Protein AF-A0A2G9MDG5-F1 (afdb_monomer_lite)

Secondary structure (DSSP, 8-state):
--------------STTEEEEEEEEESS-HHHHHHHHHHTTT-BHHHHHHHHHHHHTTSSPEE-SS--TT---BTTBSSEE--HHHHHHHHHHHHHHHHHHHHTT--TTTEEEEEEEEEEPP-PBPSSSS--B---EEEEEEEEE---------GGGGGGTHHHHGGGS-S-------------------------------------------------------------PPP---PPPP------HHHHHHHHHHHHHHHHHHHHHHHHHHHHHHHHHHHHHTT-STT--PPP---------

Foldseek 3Di:
DDPPPPPPPCDPDDVLQKFKDKDWFAQAALQVQVLLQVVQAFAQLVCLQVQLVCLLVVNDWRAHDPPAPPAPCDDPHRGTDSRNSSSVVVNVRSVVRLVRCVVSVHDSRQKTWHDKHKAWHDWDWDDDDPTDTRTTTMIMTMIGGDPPPPPPDCPVVVVVVVVVVVVPPPDDDDDDDDDDDDDDDDDDDDDDYDDDDDDDDDDDDDDDDDDDDDDDDDDDDDDDDDDDDDDDDDDDDDDDDDPDPPQDPVNVVVVVVVVVVVVVVVVVVVVVVVVVVVVVVVCVVVVVPPPNDDDDDDDDPDDDD

Structure (mmCIF, N/CA/C/O backbone):
data_AF-A0A2G9MDG5-F1
#
_entry.id   AF-A0A2G9MDG5-F1
#
loop_
_atom_site.group_PDB
_atom_site.id
_atom_site.type_symbol
_atom_site.label_atom_id
_atom_site.label_alt_id
_atom_site.label_comp_id
_atom_site.label_asym_id
_atom_site.label_entity_id
_atom_site.label_seq_id
_atom_site.pdbx_PDB_ins_code
_atom_site.Cartn_x
_atom_site.Cartn_y
_atom_site.Cartn_z
_atom_site.occupancy
_atom_site.B_iso_or_equiv
_atom_site.auth_seq_id
_atom_site.auth_comp_id
_atom_site.auth_asym_id
_atom_site.auth_atom_id
_atom_site.pdbx_PDB_model_num
ATOM 1 N N . MET A 1 1 ? -10.903 27.738 -14.556 1.00 49.16 1 MET A N 1
ATOM 2 C CA . MET A 1 1 ? -11.288 27.862 -13.127 1.00 49.16 1 MET A CA 1
ATOM 3 C C . MET A 1 1 ? -10.160 27.321 -12.249 1.00 49.16 1 MET A C 1
ATOM 5 O O . MET A 1 1 ? -9.787 26.169 -12.434 1.00 49.16 1 MET A O 1
ATOM 9 N N . LYS A 1 2 ? -9.587 28.111 -11.326 1.00 39.16 2 LYS A N 1
ATOM 10 C CA . LYS A 1 2 ? -8.573 27.610 -10.372 1.00 39.16 2 LYS A CA 1
ATOM 11 C C . LYS A 1 2 ? -9.287 26.884 -9.225 1.00 39.16 2 LYS A C 1
ATOM 13 O O . LYS A 1 2 ? -10.068 27.508 -8.513 1.00 39.16 2 LYS A O 1
ATOM 18 N N . GLN A 1 3 ? -9.056 25.580 -9.052 1.00 44.84 3 GLN A N 1
ATOM 19 C CA . GLN A 1 3 ? -9.658 24.830 -7.943 1.00 44.84 3 GLN A CA 1
ATOM 20 C C . GLN A 1 3 ? -9.098 25.337 -6.607 1.00 44.84 3 GLN A C 1
ATOM 22 O O . GLN A 1 3 ? -7.883 25.391 -6.419 1.00 44.84 3 GLN A O 1
ATOM 27 N N . LYS A 1 4 ? -9.987 25.713 -5.680 1.00 42.06 4 LYS A N 1
ATOM 28 C CA . LYS A 1 4 ? -9.635 26.240 -4.354 1.00 42.06 4 LYS A CA 1
ATOM 29 C C . LYS A 1 4 ? -9.093 25.100 -3.487 1.00 42.06 4 LYS A C 1
ATOM 31 O O . LYS A 1 4 ? -9.853 24.409 -2.812 1.00 42.06 4 LYS A O 1
ATOM 36 N N . THR A 1 5 ? -7.784 24.862 -3.553 1.00 50.09 5 THR A N 1
ATOM 37 C CA . THR A 1 5 ? -7.110 23.798 -2.802 1.00 50.09 5 THR A CA 1
ATOM 38 C C . THR A 1 5 ? -7.299 24.022 -1.305 1.00 50.09 5 THR A C 1
ATOM 40 O O . THR A 1 5 ? -6.730 24.939 -0.715 1.00 50.09 5 THR A O 1
ATOM 43 N N . MET A 1 6 ? -8.123 23.181 -0.673 1.00 43.97 6 MET A N 1
ATOM 44 C CA . MET A 1 6 ? -8.330 23.223 0.773 1.00 43.97 6 MET A CA 1
ATOM 45 C C . MET A 1 6 ? -7.028 22.824 1.470 1.00 43.97 6 MET A C 1
ATOM 47 O O . MET A 1 6 ? -6.714 21.641 1.614 1.00 43.97 6 MET A O 1
ATOM 51 N N . LYS A 1 7 ? -6.250 23.836 1.861 1.00 47.06 7 LYS A N 1
ATOM 52 C CA . LYS A 1 7 ? -4.999 23.702 2.605 1.00 47.06 7 LYS A CA 1
ATOM 53 C C . LYS A 1 7 ? -5.346 23.132 3.981 1.00 47.06 7 LYS A C 1
ATOM 55 O O . LYS A 1 7 ? -5.788 23.864 4.859 1.00 47.06 7 LYS A O 1
ATOM 60 N N . ILE A 1 8 ? -5.232 21.808 4.116 1.00 56.00 8 ILE A N 1
ATOM 61 C CA . ILE A 1 8 ? -5.537 21.078 5.354 1.00 56.00 8 ILE A CA 1
ATOM 62 C C . ILE A 1 8 ? -4.746 21.740 6.495 1.00 56.00 8 ILE A C 1
ATOM 64 O O . ILE A 1 8 ? -3.532 21.908 6.325 1.00 56.00 8 ILE A O 1
ATOM 68 N N . PRO A 1 9 ? -5.383 22.124 7.619 1.00 49.38 9 PRO A N 1
ATOM 69 C CA . PRO A 1 9 ? -4.667 22.716 8.741 1.00 49.38 9 PRO A CA 1
ATOM 70 C C . PRO A 1 9 ? -3.600 21.733 9.225 1.00 49.38 9 PRO A C 1
ATOM 72 O O . PRO A 1 9 ? -3.896 20.582 9.551 1.00 49.38 9 PRO A O 1
ATOM 75 N N . GLN A 1 10 ? -2.342 22.174 9.226 1.00 60.38 10 GLN A N 1
ATOM 76 C CA . GLN A 1 10 ? -1.211 21.369 9.687 1.00 60.38 10 GLN A CA 1
ATOM 77 C C . GLN A 1 10 ? -1.095 21.452 11.210 1.00 60.38 10 GLN A C 1
ATOM 79 O O . GLN A 1 10 ? -0.092 21.902 11.753 1.00 60.38 10 GLN A O 1
ATOM 84 N N . GLU A 1 11 ? -2.150 21.016 11.899 1.00 63.97 11 GLU A N 1
ATOM 85 C CA . GLU A 1 11 ? -2.087 20.766 13.335 1.00 63.97 11 GLU A CA 1
ATOM 86 C C . GLU A 1 11 ? -0.960 19.765 13.631 1.00 63.97 11 GLU A C 1
ATOM 88 O O . GLU A 1 11 ? -0.886 18.723 12.955 1.00 63.97 11 GLU A O 1
ATOM 93 N N . PRO A 1 12 ? -0.113 20.019 14.646 1.00 68.12 12 PRO A N 1
ATOM 94 C CA . PRO A 1 12 ? 0.939 19.090 15.027 1.00 68.12 12 PRO A CA 1
ATOM 95 C C . PRO A 1 12 ? 0.350 17.707 15.333 1.00 68.12 12 PRO A C 1
ATOM 97 O O . PRO A 1 12 ? -0.766 17.561 15.840 1.00 68.12 12 PRO A O 1
ATOM 100 N N . ILE A 1 13 ? 1.090 16.659 14.972 1.00 71.00 13 ILE A N 1
ATOM 101 C CA . ILE A 1 13 ? 0.609 15.279 15.078 1.00 71.00 13 ILE A CA 1
ATOM 102 C C . ILE A 1 13 ? 0.695 14.833 16.543 1.00 71.00 13 ILE A C 1
ATOM 104 O O . ILE A 1 13 ? 1.678 14.217 16.947 1.00 71.00 13 ILE A O 1
ATOM 108 N N . LYS A 1 14 ? -0.349 15.146 17.327 1.00 78.62 14 LYS A N 1
ATOM 109 C CA . LYS A 1 14 ? -0.522 14.645 18.699 1.00 78.62 14 LYS A CA 1
ATOM 110 C C . LYS A 1 14 ? -0.358 13.113 18.725 1.00 78.62 14 LYS A C 1
ATOM 112 O O . LYS A 1 14 ? -1.035 12.437 17.941 1.00 78.62 14 LYS A O 1
ATOM 117 N N . PRO A 1 15 ? 0.509 12.551 19.586 1.00 80.75 15 PRO A N 1
ATOM 118 C CA . PRO A 1 15 ? 0.829 11.121 19.575 1.00 80.75 15 PRO A CA 1
ATOM 119 C C . PRO A 1 15 ? -0.296 10.238 20.138 1.00 80.75 15 PRO A C 1
ATOM 121 O O . PRO A 1 15 ? -0.333 9.044 19.830 1.00 80.75 15 PRO A O 1
ATOM 124 N N . GLU A 1 16 ? -1.206 10.818 20.928 1.00 84.75 16 GLU A N 1
ATOM 125 C CA . GLU A 1 16 ? -2.376 10.168 21.535 1.00 84.75 16 GLU A CA 1
ATOM 126 C C . GLU A 1 16 ? -3.269 9.520 20.462 1.00 84.75 16 GLU A C 1
ATOM 128 O O . GLU A 1 16 ? -3.267 8.300 20.295 1.00 84.75 16 GLU A O 1
ATOM 133 N N . HIS A 1 17 ? -3.943 10.342 19.648 1.00 87.56 17 HIS A N 1
ATOM 134 C CA . HIS A 1 17 ? -4.911 9.922 18.623 1.00 87.56 17 HIS A CA 1
ATOM 135 C C . HIS A 1 17 ? -4.280 9.338 17.341 1.00 87.56 17 HIS A C 1
ATOM 137 O O . HIS A 1 17 ? -4.922 9.303 16.286 1.00 87.56 17 HIS A O 1
ATOM 143 N N . CYS A 1 18 ? -3.009 8.923 17.395 1.00 92.69 18 CYS A N 1
ATOM 144 C CA . CYS A 1 18 ? -2.262 8.417 16.245 1.00 92.69 18 CYS A CA 1
ATOM 145 C C . CYS A 1 18 ? -1.673 7.025 16.501 1.00 92.69 18 CYS A C 1
ATOM 147 O O . CYS A 1 18 ? -0.963 6.801 17.483 1.00 92.69 18 CYS A O 1
ATOM 149 N N . ALA A 1 19 ? -1.870 6.109 15.554 1.00 95.38 19 ALA A N 1
ATOM 150 C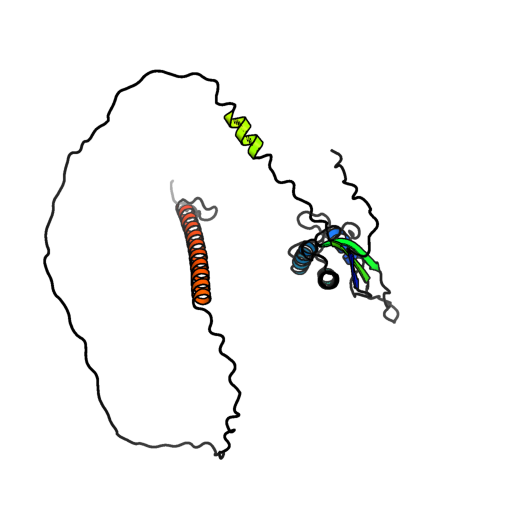 CA . ALA A 1 19 ? -1.168 4.829 15.508 1.00 95.38 19 ALA A CA 1
ATOM 151 C C . ALA A 1 19 ? -0.153 4.823 14.361 1.00 95.38 19 ALA A C 1
ATOM 153 O O . ALA A 1 19 ? -0.356 5.452 13.319 1.00 95.38 19 ALA A O 1
ATOM 154 N N . SER A 1 20 ? 0.954 4.108 14.545 1.00 95.25 20 SER A N 1
ATOM 155 C CA . SER A 1 20 ? 2.008 4.003 13.537 1.00 95.25 20 SER A CA 1
ATOM 156 C C . SER A 1 20 ? 2.525 2.577 13.410 1.00 95.25 20 SER A C 1
ATOM 158 O O . SER A 1 20 ? 2.416 1.780 14.342 1.00 95.25 20 SER A O 1
ATOM 160 N N . ALA A 1 21 ? 3.095 2.269 12.249 1.00 97.38 21 ALA A N 1
ATOM 161 C CA . ALA A 1 21 ? 3.875 1.061 12.025 1.00 97.38 21 ALA A CA 1
ATOM 162 C C . ALA A 1 21 ? 5.055 1.369 11.098 1.00 97.38 21 ALA A C 1
ATOM 164 O O . ALA A 1 21 ? 5.016 2.294 10.276 1.00 97.38 21 ALA A O 1
ATOM 165 N N . LYS A 1 22 ? 6.114 0.573 11.235 1.00 97.38 22 LYS A N 1
ATOM 166 C CA . LYS A 1 22 ? 7.325 0.648 10.419 1.00 97.38 22 LYS A CA 1
ATOM 167 C C . LYS A 1 22 ? 7.699 -0.758 9.978 1.00 97.38 22 LYS A C 1
ATOM 169 O O . LYS A 1 22 ? 7.683 -1.677 10.788 1.00 97.38 22 LYS A O 1
ATOM 174 N N . ALA A 1 23 ? 8.076 -0.909 8.716 1.00 97.00 23 ALA A N 1
ATOM 175 C CA . ALA A 1 23 ? 8.676 -2.135 8.206 1.00 97.00 23 ALA A CA 1
ATOM 176 C C . ALA A 1 23 ? 10.000 -1.787 7.516 1.00 97.00 23 ALA A C 1
ATOM 178 O O . ALA A 1 23 ? 10.082 -0.848 6.719 1.00 97.00 23 ALA A O 1
ATOM 179 N N . LEU A 1 24 ? 11.063 -2.503 7.880 1.00 96.62 24 LEU A N 1
ATOM 180 C CA . LEU A 1 24 ? 12.448 -2.155 7.559 1.00 96.62 24 LEU A CA 1
ATOM 181 C C . LEU A 1 24 ? 13.051 -3.172 6.581 1.00 96.62 24 LEU A C 1
ATOM 183 O O . LEU A 1 24 ? 12.679 -4.340 6.596 1.00 96.62 24 LEU A O 1
ATOM 187 N N . ASN A 1 25 ? 14.001 -2.734 5.747 1.00 95.56 25 ASN A N 1
ATOM 188 C CA . ASN A 1 25 ? 14.769 -3.591 4.828 1.00 95.56 25 ASN A CA 1
ATOM 189 C C . ASN A 1 25 ? 13.930 -4.460 3.857 1.00 95.56 25 ASN A C 1
ATOM 191 O O . ASN A 1 25 ? 14.441 -5.423 3.281 1.00 95.56 25 ASN A O 1
ATOM 195 N N . ILE A 1 26 ? 12.666 -4.091 3.622 1.00 96.38 26 ILE A N 1
ATOM 196 C CA . ILE A 1 26 ? 11.687 -4.843 2.825 1.00 96.38 26 ILE A CA 1
ATOM 197 C C . ILE A 1 26 ? 12.191 -4.983 1.378 1.00 96.38 26 ILE A C 1
ATOM 199 O O . ILE A 1 26 ? 12.565 -3.964 0.793 1.00 96.38 26 ILE A O 1
ATOM 203 N N . PRO A 1 27 ? 12.174 -6.176 0.750 1.00 94.81 27 PRO A N 1
ATOM 204 C CA . PRO A 1 27 ? 12.770 -6.418 -0.571 1.00 94.81 27 PRO A CA 1
ATOM 205 C C . PRO A 1 27 ? 11.893 -5.930 -1.747 1.00 94.81 27 PRO A C 1
ATOM 207 O O . PRO A 1 27 ? 11.513 -6.714 -2.629 1.00 94.81 27 PRO A O 1
ATOM 210 N N . ILE A 1 28 ? 11.557 -4.636 -1.765 1.00 96.12 28 ILE A N 1
ATOM 211 C CA . ILE A 1 28 ? 10.787 -3.961 -2.822 1.00 96.12 28 ILE A CA 1
ATOM 212 C C . ILE A 1 28 ? 11.550 -2.757 -3.407 1.00 96.12 28 ILE A C 1
ATOM 214 O O . ILE A 1 28 ? 12.558 -2.295 -2.877 1.00 96.12 28 ILE A O 1
ATOM 218 N N . SER A 1 29 ? 11.069 -2.237 -4.540 1.00 95.44 29 SER A N 1
ATOM 219 C CA . SER A 1 29 ? 11.649 -1.063 -5.202 1.00 95.44 29 SER A CA 1
ATOM 220 C C . SER A 1 29 ? 11.128 0.239 -4.590 1.00 95.44 29 SER A C 1
ATOM 222 O O . SER A 1 29 ? 9.917 0.465 -4.579 1.00 95.44 29 SER A O 1
ATOM 224 N N . THR A 1 30 ? 12.029 1.139 -4.180 1.00 96.44 30 THR A N 1
ATOM 225 C CA . THR A 1 30 ? 11.683 2.467 -3.634 1.00 96.44 30 THR A CA 1
ATOM 226 C C . THR A 1 30 ? 10.801 3.274 -4.582 1.00 96.44 30 THR A C 1
ATOM 228 O O . THR A 1 30 ? 9.847 3.895 -4.128 1.00 96.44 30 THR A O 1
ATOM 231 N N . LYS A 1 31 ? 11.044 3.186 -5.901 1.00 95.56 31 LYS A N 1
ATOM 232 C CA . LYS A 1 31 ? 10.191 3.813 -6.925 1.00 95.56 31 LYS A CA 1
ATOM 233 C C . LYS A 1 31 ? 8.725 3.384 -6.762 1.00 95.56 31 LYS A C 1
ATOM 235 O O . LYS A 1 31 ? 7.854 4.230 -6.632 1.00 95.56 31 LYS A O 1
ATOM 240 N N . PHE A 1 32 ? 8.452 2.080 -6.666 1.00 96.50 32 PHE A N 1
ATOM 241 C CA . PHE A 1 32 ? 7.083 1.562 -6.512 1.00 96.50 32 PHE A CA 1
ATOM 242 C C . PHE A 1 32 ? 6.474 1.892 -5.143 1.00 96.50 32 PHE A C 1
ATOM 244 O O . PHE A 1 32 ? 5.283 2.181 -5.062 1.00 96.50 32 PHE A O 1
ATOM 251 N N . GLY A 1 33 ? 7.288 1.888 -4.081 1.00 96.94 33 GLY A N 1
ATOM 252 C CA . GLY A 1 33 ? 6.856 2.311 -2.748 1.00 96.94 33 GLY A CA 1
ATOM 253 C C . GLY A 1 33 ? 6.413 3.776 -2.713 1.00 96.94 33 GLY A C 1
ATOM 254 O O . GLY A 1 33 ? 5.372 4.080 -2.138 1.00 96.94 33 GLY A O 1
ATOM 255 N N . VAL A 1 34 ? 7.142 4.682 -3.374 1.00 96.75 34 VAL A N 1
ATOM 256 C CA . VAL A 1 34 ? 6.796 6.114 -3.443 1.00 96.75 34 VAL A CA 1
ATOM 257 C C . VAL A 1 34 ? 5.469 6.347 -4.174 1.00 96.75 34 VAL A C 1
ATOM 259 O O . VAL A 1 34 ? 4.613 7.044 -3.633 1.00 96.75 34 VAL A O 1
ATOM 262 N N . GLU A 1 35 ? 5.253 5.733 -5.342 1.00 96.44 35 GLU A N 1
ATOM 263 C CA . GLU A 1 35 ? 3.999 5.910 -6.101 1.00 96.44 35 GLU A CA 1
ATOM 264 C C . GLU A 1 35 ? 2.786 5.323 -5.343 1.00 96.44 35 GLU A C 1
ATOM 266 O O . GLU A 1 35 ? 1.725 5.949 -5.288 1.00 96.44 35 GLU A O 1
ATOM 271 N N . LEU A 1 36 ? 2.935 4.168 -4.674 1.00 97.31 36 LEU A N 1
ATOM 272 C CA . LEU A 1 36 ? 1.901 3.628 -3.773 1.00 97.31 36 LEU A CA 1
ATOM 273 C C . LEU A 1 36 ? 1.649 4.548 -2.566 1.00 97.31 36 LEU A C 1
ATOM 275 O O . LEU A 1 36 ? 0.498 4.817 -2.226 1.00 97.31 36 LEU A O 1
ATOM 279 N N . SER A 1 37 ? 2.714 5.066 -1.945 1.00 96.94 37 SER A N 1
ATOM 280 C CA . SER A 1 37 ? 2.629 5.972 -0.788 1.00 96.94 37 SER A CA 1
ATOM 281 C C . SER A 1 37 ? 1.903 7.276 -1.111 1.00 96.94 37 SER A C 1
ATOM 283 O O . SER A 1 37 ? 1.280 7.853 -0.225 1.00 96.94 37 SER A O 1
ATOM 285 N N . ASP A 1 38 ? 1.996 7.765 -2.349 1.00 95.62 38 ASP A N 1
ATOM 286 C CA . ASP A 1 38 ? 1.286 8.967 -2.789 1.00 95.62 38 ASP A CA 1
ATOM 287 C C . ASP A 1 38 ? -0.207 8.698 -3.033 1.00 95.62 38 ASP A C 1
ATOM 289 O O . ASP A 1 38 ? -1.058 9.431 -2.535 1.00 95.62 38 ASP A O 1
ATOM 293 N N . ASN A 1 39 ? -0.538 7.592 -3.710 1.00 95.44 39 ASN A N 1
ATOM 294 C CA . ASN A 1 39 ? -1.924 7.199 -3.991 1.00 95.44 39 ASN A CA 1
ATOM 295 C C . ASN A 1 39 ? -2.741 6.864 -2.725 1.00 95.44 39 ASN A C 1
ATOM 297 O O . ASN A 1 39 ? -3.948 7.120 -2.676 1.00 95.44 39 ASN A O 1
ATOM 301 N N . LEU A 1 40 ? -2.086 6.309 -1.700 1.00 96.88 40 LEU A N 1
ATOM 302 C CA . LEU A 1 40 ? -2.700 5.941 -0.419 1.00 96.88 40 LEU A CA 1
ATOM 303 C C . LEU A 1 40 ? -2.739 7.086 0.611 1.00 96.88 40 LEU A C 1
ATOM 305 O O . LEU A 1 40 ? -3.444 6.979 1.619 1.00 96.88 40 LEU A O 1
ATOM 309 N N . ARG A 1 41 ? -2.013 8.190 0.384 1.00 94.50 41 ARG A N 1
ATOM 310 C CA . ARG A 1 41 ? -1.981 9.330 1.312 1.00 94.50 41 ARG A CA 1
ATOM 311 C C . ARG A 1 41 ? -3.371 9.957 1.446 1.00 94.50 41 ARG A C 1
ATOM 313 O O . ARG A 1 41 ? -4.090 10.141 0.464 1.00 94.50 41 ARG A O 1
ATOM 320 N N . TYR A 1 42 ? -3.748 10.302 2.676 1.00 94.06 42 TYR A N 1
ATOM 321 C CA . TYR A 1 42 ? -5.035 10.911 3.020 1.00 94.06 42 TYR A CA 1
ATOM 322 C C . TYR A 1 42 ? -6.277 10.057 2.687 1.00 94.06 42 TYR A C 1
ATOM 324 O O . TYR A 1 42 ? -7.384 10.597 2.621 1.00 94.06 42 TYR A O 1
ATOM 332 N N . LYS A 1 43 ? -6.133 8.735 2.514 1.00 95.44 43 LYS A N 1
ATOM 333 C CA . LYS A 1 43 ? -7.249 7.780 2.360 1.00 95.44 43 LYS A CA 1
ATOM 334 C C . LYS A 1 43 ? -7.614 7.112 3.696 1.00 95.44 43 LYS A C 1
ATOM 336 O O . LYS A 1 43 ? -6.797 7.093 4.616 1.00 95.44 43 LYS A O 1
ATOM 341 N N . LYS A 1 44 ? -8.831 6.559 3.804 1.00 95.94 44 LYS A N 1
ATOM 342 C CA . LYS A 1 44 ? -9.213 5.647 4.905 1.00 95.94 44 LYS A CA 1
ATOM 343 C C . LYS A 1 44 ? -8.477 4.304 4.768 1.00 95.94 44 LYS A C 1
ATOM 345 O O . LYS A 1 44 ? -8.165 3.899 3.645 1.00 95.94 44 LYS A O 1
ATOM 350 N N . THR A 1 45 ? -8.232 3.595 5.873 1.00 95.94 45 THR A N 1
ATOM 351 C CA . THR A 1 45 ? -7.557 2.277 5.847 1.00 95.94 45 THR A CA 1
ATOM 352 C C . THR A 1 45 ? -8.344 1.222 5.062 1.00 95.94 45 THR A C 1
ATOM 354 O O . THR A 1 45 ? -7.750 0.459 4.301 1.00 95.94 45 THR A O 1
ATOM 357 N N . SER A 1 46 ? -9.679 1.239 5.135 1.00 95.88 46 SER A N 1
ATOM 358 C CA . SER A 1 46 ? -10.553 0.352 4.351 1.00 95.88 46 SER A CA 1
ATOM 359 C C . SER A 1 46 ? -10.401 0.539 2.835 1.00 95.88 46 SER A C 1
ATOM 361 O O . SER A 1 46 ? -10.289 -0.444 2.108 1.00 95.88 46 SER A O 1
ATOM 363 N N . PHE A 1 47 ? -10.300 1.785 2.356 1.00 96.44 47 PHE A N 1
ATOM 364 C CA . PHE A 1 47 ? -9.974 2.076 0.953 1.00 96.44 47 PHE A CA 1
ATOM 365 C C . PHE A 1 47 ? -8.558 1.612 0.591 1.00 96.44 47 PHE A C 1
ATOM 367 O O . PHE A 1 47 ? -8.328 1.154 -0.524 1.00 96.44 47 PHE A O 1
ATOM 374 N N . ALA A 1 48 ? -7.598 1.735 1.514 1.00 97.31 48 ALA A N 1
ATOM 375 C CA . ALA A 1 48 ? -6.231 1.287 1.270 1.00 97.31 48 ALA A CA 1
ATOM 376 C C . ALA A 1 48 ? -6.154 -0.235 1.070 1.00 97.31 48 ALA A C 1
ATOM 378 O O . ALA A 1 48 ? -5.486 -0.671 0.137 1.00 97.31 48 ALA A O 1
ATOM 379 N N . LYS A 1 49 ? -6.877 -1.025 1.880 1.00 97.50 49 LYS A N 1
ATOM 380 C CA . LYS A 1 49 ? -7.010 -2.484 1.708 1.00 97.50 49 LYS A CA 1
ATOM 381 C C . LYS A 1 49 ? -7.527 -2.851 0.319 1.00 97.50 49 LYS A C 1
ATOM 383 O O . LYS A 1 49 ? -6.792 -3.468 -0.447 1.00 97.50 49 LYS A O 1
ATOM 388 N N . SER A 1 50 ? -8.737 -2.404 -0.029 1.00 98.12 50 SER A N 1
ATOM 389 C CA . SER A 1 50 ? -9.383 -2.793 -1.288 1.00 98.12 50 SER A CA 1
ATOM 390 C C . SER A 1 50 ? -8.617 -2.299 -2.517 1.00 98.12 50 SER A C 1
ATOM 392 O O . SER A 1 50 ? -8.452 -3.048 -3.474 1.00 98.12 50 SER A O 1
ATOM 394 N N . PHE A 1 51 ? -8.038 -1.092 -2.468 1.00 98.00 51 PHE A N 1
ATOM 395 C CA . PHE A 1 51 ? -7.141 -0.606 -3.520 1.00 98.00 51 PHE A CA 1
ATOM 396 C C . PHE A 1 51 ? -5.902 -1.499 -3.697 1.00 98.00 51 PHE A C 1
ATOM 398 O O . PHE A 1 51 ? -5.503 -1.779 -4.826 1.00 98.00 51 PHE A O 1
ATOM 405 N N . LEU A 1 52 ? -5.275 -1.948 -2.606 1.00 98.00 52 LEU A N 1
ATOM 406 C CA . LEU A 1 52 ? -4.104 -2.826 -2.670 1.00 98.00 52 LEU A CA 1
ATOM 407 C C . LEU A 1 52 ? -4.472 -4.230 -3.165 1.00 98.00 52 LEU A C 1
ATOM 409 O O . LEU A 1 52 ? -3.721 -4.810 -3.947 1.00 98.00 52 LEU A O 1
ATOM 413 N N . GLU A 1 53 ? -5.630 -4.749 -2.766 1.00 98.19 53 GLU A N 1
ATOM 414 C CA . GLU A 1 53 ? -6.166 -6.039 -3.211 1.00 98.19 53 GLU A CA 1
ATOM 415 C C . GLU A 1 53 ? -6.527 -6.006 -4.712 1.00 98.19 53 GLU A C 1
ATOM 417 O O . GLU A 1 53 ? -6.103 -6.896 -5.452 1.00 98.19 53 GLU A O 1
ATOM 422 N N . ASP A 1 54 ? -7.147 -4.928 -5.211 1.00 98.00 54 ASP A N 1
ATOM 423 C CA . ASP A 1 54 ? -7.367 -4.686 -6.649 1.00 98.00 54 ASP A CA 1
ATOM 424 C C . ASP A 1 54 ? -6.055 -4.613 -7.457 1.00 98.00 54 ASP A C 1
ATOM 426 O O . ASP A 1 54 ? -5.993 -5.083 -8.596 1.00 98.00 54 ASP A O 1
ATOM 430 N N . VAL A 1 55 ? -5.000 -4.007 -6.894 1.00 97.62 55 VAL A N 1
ATOM 431 C CA . VAL A 1 55 ? -3.673 -3.897 -7.532 1.00 97.62 55 VAL A CA 1
ATOM 432 C C . VAL A 1 55 ? -2.959 -5.252 -7.573 1.00 97.62 55 VAL A C 1
ATOM 434 O O . VAL A 1 55 ? -2.260 -5.550 -8.545 1.00 97.62 55 VAL A O 1
ATOM 437 N N . ILE A 1 56 ? -3.132 -6.089 -6.543 1.00 97.62 56 ILE A N 1
ATOM 438 C CA . ILE A 1 56 ? -2.630 -7.472 -6.523 1.00 97.62 56 ILE A CA 1
ATOM 439 C C . ILE A 1 56 ? -3.371 -8.312 -7.572 1.00 97.62 56 ILE A C 1
ATOM 441 O O . ILE A 1 56 ? -2.723 -9.018 -8.343 1.00 97.62 56 ILE A O 1
ATOM 445 N N . ALA A 1 57 ? -4.696 -8.168 -7.654 1.00 97.88 57 ALA A N 1
ATOM 446 C CA . ALA A 1 57 ? -5.570 -8.855 -8.605 1.00 97.88 57 ALA A CA 1
ATOM 447 C C . ALA A 1 57 ? -5.524 -8.295 -10.045 1.00 97.88 57 ALA A C 1
ATOM 449 O O . ALA A 1 57 ? -6.352 -8.678 -10.867 1.00 97.88 57 ALA A O 1
ATOM 450 N N . LEU A 1 58 ? -4.598 -7.376 -10.359 1.00 96.50 58 LEU A N 1
ATOM 451 C CA . LEU A 1 58 ? -4.449 -6.708 -11.666 1.00 96.50 58 LEU A CA 1
ATOM 452 C C . LEU A 1 58 ? -5.689 -5.929 -12.165 1.00 96.50 58 LEU A C 1
ATOM 454 O O . LEU A 1 58 ? -5.704 -5.458 -13.300 1.00 96.50 58 LEU A O 1
ATOM 458 N N . LYS A 1 59 ? -6.707 -5.722 -11.320 1.00 96.31 59 LYS A N 1
ATOM 459 C CA . LYS A 1 59 ? -7.948 -5.009 -11.669 1.00 96.31 59 LYS A CA 1
ATOM 460 C C . LYS A 1 59 ? -7.730 -3.503 -11.795 1.00 96.31 59 LYS A C 1
ATOM 462 O O . LYS A 1 59 ? -8.323 -2.854 -12.654 1.00 96.31 59 LYS A O 1
ATOM 467 N N . ARG A 1 60 ? -6.876 -2.933 -10.937 1.00 95.31 60 ARG A N 1
ATOM 468 C CA . ARG A 1 60 ? -6.671 -1.482 -10.830 1.00 95.31 60 ARG A CA 1
ATOM 469 C C . ARG A 1 60 ? -5.206 -1.106 -10.977 1.00 95.31 60 ARG A C 1
ATOM 471 O O . ARG A 1 60 ? -4.361 -1.548 -10.205 1.00 95.31 60 ARG A 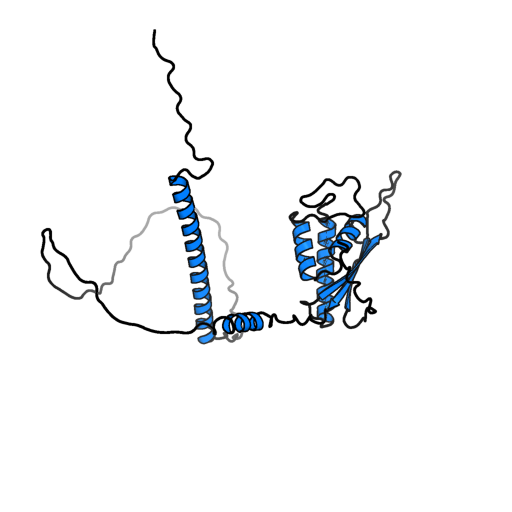O 1
ATOM 478 N N . ALA A 1 61 ? -4.903 -0.274 -11.969 1.00 96.19 61 ALA A N 1
ATOM 479 C CA . ALA A 1 61 ? -3.556 0.245 -12.164 1.00 96.19 61 ALA A CA 1
ATOM 480 C C . ALA A 1 61 ? -3.229 1.311 -11.107 1.00 96.19 61 ALA A C 1
ATOM 482 O O . ALA A 1 61 ? -4.068 2.149 -10.767 1.00 96.19 61 ALA A O 1
ATOM 483 N N . VAL A 1 62 ? -1.987 1.305 -10.621 1.00 96.00 62 VAL A N 1
ATOM 484 C CA . VAL A 1 62 ? -1.425 2.416 -9.847 1.00 96.00 62 VAL A CA 1
ATOM 485 C C . VAL A 1 62 ? -0.918 3.452 -10.853 1.00 96.00 62 VAL A C 1
ATOM 487 O O . VAL A 1 62 ? -0.102 3.074 -11.701 1.00 96.00 62 VAL A O 1
ATOM 490 N N . PRO A 1 63 ? -1.351 4.725 -10.791 1.00 94.75 63 PRO A N 1
ATOM 491 C CA . PRO A 1 63 ? -0.784 5.784 -11.615 1.00 94.75 63 PRO A CA 1
ATOM 492 C C . PRO A 1 63 ? 0.598 6.178 -11.084 1.00 94.75 63 PRO A C 1
ATOM 494 O O . PRO A 1 63 ? 0.790 6.323 -9.874 1.00 94.75 63 PRO A O 1
ATOM 497 N N . PHE A 1 64 ? 1.550 6.350 -11.998 1.00 95.44 64 PHE A N 1
ATOM 498 C CA . PHE A 1 64 ? 2.933 6.726 -11.703 1.00 95.44 64 PHE A CA 1
ATOM 499 C C . PHE A 1 64 ? 3.143 8.196 -12.082 1.00 95.44 64 PHE A C 1
ATOM 501 O O . PHE A 1 64 ? 2.820 8.595 -13.198 1.00 95.44 64 PHE A O 1
ATOM 508 N N . LYS A 1 65 ? 3.684 8.999 -11.159 1.00 91.56 65 LYS A N 1
ATOM 509 C CA . LYS A 1 65 ? 3.883 10.448 -11.333 1.00 91.56 65 LYS A CA 1
ATOM 510 C C . LYS A 1 65 ? 5.349 10.859 -11.441 1.00 91.56 65 LYS A C 1
ATOM 512 O O . LYS A 1 65 ? 5.641 11.841 -12.109 1.00 91.56 65 LYS A O 1
ATOM 517 N N . LYS A 1 66 ? 6.265 10.153 -10.764 1.00 91.50 66 LYS A N 1
ATOM 518 C CA . LYS A 1 66 ? 7.704 10.492 -10.740 1.00 91.50 66 LYS A CA 1
ATOM 519 C C . LYS A 1 66 ? 8.553 9.487 -11.511 1.00 91.50 66 LYS A C 1
ATOM 521 O O . LYS A 1 66 ? 9.551 9.848 -12.120 1.00 91.50 66 LYS A O 1
ATOM 526 N N . SER A 1 67 ? 8.172 8.216 -11.479 1.00 92.50 67 SER A N 1
ATOM 527 C CA . SER A 1 67 ? 8.931 7.102 -12.052 1.00 92.50 67 SER A CA 1
ATOM 528 C C . SER A 1 67 ? 8.403 6.704 -13.436 1.00 92.50 67 SER A C 1
ATOM 530 O O . SER A 1 67 ? 8.079 5.539 -13.643 1.00 92.50 67 SER A O 1
ATOM 532 N N . VAL A 1 68 ? 8.262 7.679 -14.341 1.00 93.12 68 VAL A N 1
ATOM 533 C CA . VAL A 1 68 ? 7.461 7.575 -15.581 1.00 93.12 68 VAL A CA 1
ATOM 534 C C . VAL A 1 68 ? 8.202 6.939 -16.769 1.00 93.12 68 VAL A C 1
ATOM 536 O O . VAL A 1 68 ? 7.546 6.432 -17.674 1.00 93.12 68 VAL A O 1
ATOM 539 N N . ASN A 1 69 ? 9.539 6.913 -16.762 1.00 91.31 69 ASN A N 1
ATOM 540 C CA . ASN A 1 69 ? 10.356 6.344 -17.843 1.00 91.31 69 ASN A CA 1
ATOM 541 C C . ASN A 1 69 ? 9.914 4.912 -18.209 1.00 91.31 69 ASN A C 1
ATOM 543 O O . ASN A 1 69 ? 9.751 4.064 -17.325 1.00 91.31 69 ASN A O 1
ATOM 547 N N . ASP A 1 70 ? 9.756 4.663 -19.510 1.00 90.06 70 ASP A N 1
ATOM 548 C CA . ASP A 1 70 ? 9.468 3.353 -20.112 1.00 90.06 70 ASP A CA 1
ATOM 549 C C . ASP A 1 70 ? 8.203 2.667 -19.552 1.00 90.06 70 ASP A C 1
ATOM 551 O O . ASP A 1 70 ? 8.130 1.443 -19.377 1.00 90.06 70 ASP A O 1
ATOM 555 N N . LEU A 1 71 ? 7.181 3.473 -19.231 1.00 92.12 71 LEU A N 1
ATOM 556 C CA . LEU A 1 71 ? 5.881 3.005 -18.754 1.00 92.12 71 LEU A CA 1
ATOM 557 C C . LEU A 1 71 ? 4.799 3.095 -19.833 1.00 92.12 71 LEU A C 1
ATOM 559 O O . LEU A 1 71 ? 4.313 4.172 -20.158 1.00 92.12 71 LEU A O 1
ATOM 563 N N . GLY A 1 72 ? 4.346 1.935 -20.311 1.00 91.62 72 GLY A N 1
ATOM 564 C CA . GLY A 1 72 ? 3.201 1.852 -21.216 1.00 91.62 72 GLY A CA 1
ATOM 565 C C . GLY A 1 72 ? 1.889 2.330 -20.578 1.00 91.62 72 GLY A C 1
ATOM 566 O O . GLY A 1 72 ? 1.617 2.070 -19.400 1.00 91.62 72 GLY A O 1
ATOM 567 N N . HIS A 1 73 ? 1.050 2.971 -21.392 1.00 94.31 73 HIS A N 1
ATOM 568 C CA . HIS A 1 73 ? -0.203 3.602 -20.971 1.00 94.31 73 HIS A CA 1
ATOM 569 C C . HIS A 1 73 ? -1.226 2.599 -20.397 1.00 94.31 73 HIS A C 1
ATOM 571 O O . HIS A 1 73 ? -1.150 1.382 -20.629 1.00 94.31 73 HIS A O 1
ATOM 577 N N . LYS A 1 74 ? -2.197 3.097 -19.617 1.00 93.88 74 LYS A N 1
ATOM 578 C CA . LYS A 1 74 ? -3.289 2.301 -19.018 1.00 93.88 74 LYS A CA 1
ATOM 579 C C . LYS A 1 74 ? -4.625 3.047 -19.120 1.00 93.88 74 LYS A C 1
ATOM 581 O O . LYS A 1 74 ? -4.662 4.262 -19.289 1.00 93.88 74 LYS A O 1
ATOM 586 N N . LYS A 1 75 ? -5.747 2.324 -19.013 1.00 91.56 75 LYS A N 1
ATOM 587 C CA . LYS A 1 75 ? -7.096 2.910 -19.121 1.00 91.56 75 LYS A CA 1
ATOM 588 C C . LYS A 1 75 ? -7.268 4.040 -18.093 1.00 91.56 75 LYS A C 1
ATOM 590 O O . LYS A 1 75 ? -7.203 3.796 -16.891 1.00 91.56 75 LYS A O 1
ATOM 595 N N . GLY A 1 76 ? -7.456 5.269 -18.579 1.00 90.50 76 GLY A N 1
ATOM 596 C CA . GLY A 1 76 ? -7.606 6.474 -17.755 1.00 90.50 76 GLY A CA 1
ATOM 597 C C . GLY A 1 76 ? -6.313 7.088 -17.189 1.00 90.50 76 GLY A C 1
ATOM 598 O O . GLY A 1 76 ? -6.414 7.970 -16.341 1.00 90.50 76 GLY A O 1
ATOM 599 N N . MET A 1 77 ? -5.112 6.657 -17.605 1.00 92.12 77 MET A N 1
ATOM 600 C CA . MET A 1 77 ? -3.846 7.263 -17.155 1.00 92.12 77 MET A CA 1
ATOM 601 C C . MET A 1 77 ? -2.690 7.084 -18.154 1.00 92.12 77 MET A C 1
ATOM 603 O O . MET A 1 77 ? -2.455 5.988 -18.663 1.00 92.12 77 MET A O 1
ATOM 607 N N . ALA A 1 78 ? -1.912 8.150 -18.369 1.00 90.06 78 ALA A N 1
ATOM 608 C CA . ALA A 1 78 ? -0.746 8.120 -19.256 1.00 90.06 78 ALA A CA 1
ATOM 609 C C . ALA A 1 78 ? 0.342 7.143 -18.773 1.00 90.06 78 ALA A C 1
ATOM 611 O O . ALA A 1 78 ? 0.861 6.378 -19.568 1.00 90.06 78 ALA A O 1
ATOM 612 N N . ALA A 1 79 ? 0.643 7.085 -17.472 1.00 94.12 79 ALA A N 1
ATOM 613 C CA . ALA A 1 79 ? 1.652 6.171 -16.932 1.00 94.12 79 ALA A CA 1
ATOM 614 C C . ALA A 1 79 ? 1.089 5.349 -15.767 1.00 94.12 79 ALA A C 1
ATOM 616 O O . ALA A 1 79 ? 0.642 5.907 -14.762 1.00 94.12 79 ALA A O 1
ATOM 617 N N . GLY A 1 80 ? 1.129 4.016 -15.875 1.00 94.38 80 GLY A N 1
ATOM 618 C CA . GLY A 1 80 ? 0.636 3.138 -14.814 1.00 94.38 80 GLY A CA 1
ATOM 619 C C . GLY A 1 80 ? 1.151 1.700 -14.876 1.00 94.38 80 GLY A C 1
ATOM 620 O O . GLY A 1 80 ? 1.362 1.130 -15.947 1.00 94.38 80 GLY A O 1
ATOM 621 N N . ARG A 1 81 ? 1.329 1.086 -13.701 1.00 95.25 81 ARG A N 1
ATOM 622 C CA . ARG A 1 81 ? 1.687 -0.338 -13.545 1.00 95.25 81 ARG A CA 1
ATOM 623 C C . ARG A 1 81 ? 0.882 -0.980 -12.413 1.00 95.25 81 ARG A C 1
ATOM 625 O O . ARG A 1 81 ? 0.237 -0.297 -11.622 1.00 95.25 81 ARG A O 1
ATOM 632 N N . PHE A 1 82 ? 1.012 -2.297 -12.289 1.00 95.81 82 PHE A N 1
ATOM 633 C CA . PHE A 1 82 ? 0.490 -3.088 -11.175 1.00 95.81 82 PHE A CA 1
ATOM 634 C C . PHE A 1 82 ? 1.665 -3.615 -10.324 1.00 95.81 82 PHE A C 1
ATOM 636 O O . PHE A 1 82 ? 2.202 -4.688 -10.604 1.00 95.81 82 PHE A O 1
ATOM 643 N N . PRO A 1 83 ? 2.159 -2.860 -9.323 1.00 96.25 83 PRO A N 1
ATOM 644 C CA . PRO A 1 83 ? 3.331 -3.242 -8.532 1.00 96.25 83 PRO A CA 1
ATOM 645 C C . PRO A 1 83 ? 2.993 -4.301 -7.460 1.00 96.25 83 PRO A C 1
ATOM 647 O O . PRO A 1 83 ? 3.191 -4.063 -6.269 1.00 96.25 83 PRO A O 1
ATOM 650 N N . GLN A 1 84 ? 2.512 -5.482 -7.876 1.00 97.44 84 GLN A N 1
ATOM 651 C CA . GLN A 1 84 ? 2.000 -6.558 -7.006 1.00 97.44 84 GLN A CA 1
ATOM 652 C C . GLN A 1 84 ? 2.873 -6.832 -5.768 1.00 97.44 84 GLN A C 1
ATOM 654 O O . GLN A 1 84 ? 2.359 -6.870 -4.653 1.00 97.44 84 GLN A O 1
ATOM 659 N N . LYS A 1 85 ? 4.197 -6.996 -5.938 1.00 96.94 85 LYS A N 1
ATOM 660 C CA . LYS A 1 85 ? 5.112 -7.293 -4.819 1.00 96.94 85 LYS A CA 1
ATOM 661 C C . LYS A 1 85 ? 5.117 -6.182 -3.766 1.00 96.94 85 LYS A C 1
ATOM 663 O O . LYS A 1 85 ? 5.132 -6.475 -2.580 1.00 96.94 85 LYS A O 1
ATOM 668 N N . ALA A 1 86 ? 5.075 -4.917 -4.186 1.00 97.31 86 ALA A N 1
ATOM 669 C CA . ALA A 1 86 ? 4.973 -3.803 -3.250 1.00 97.31 86 ALA A CA 1
ATOM 670 C C . ALA A 1 86 ? 3.577 -3.748 -2.615 1.00 97.31 86 ALA A C 1
ATOM 672 O O . ALA A 1 86 ? 3.475 -3.592 -1.403 1.00 97.31 86 ALA A O 1
ATOM 673 N N . ALA A 1 87 ? 2.513 -3.966 -3.394 1.00 98.06 87 ALA A N 1
ATOM 674 C CA . ALA A 1 87 ? 1.148 -3.960 -2.874 1.00 98.06 87 ALA A CA 1
ATOM 675 C C . ALA A 1 87 ? 0.917 -5.025 -1.779 1.00 98.06 87 ALA A C 1
ATOM 677 O O . ALA A 1 87 ? 0.305 -4.717 -0.758 1.00 98.06 87 ALA A O 1
ATOM 678 N N . LYS A 1 88 ? 1.486 -6.233 -1.929 1.00 98.06 88 LYS A N 1
ATOM 679 C CA . LYS A 1 88 ? 1.455 -7.292 -0.899 1.00 98.06 88 LYS A CA 1
ATOM 680 C C . LYS A 1 88 ? 2.091 -6.844 0.425 1.00 98.06 88 LYS A C 1
ATOM 682 O O . LYS A 1 88 ? 1.496 -7.050 1.479 1.00 98.06 88 LYS A O 1
ATOM 687 N N . GLU A 1 89 ? 3.257 -6.196 0.391 1.00 97.88 89 GLU A N 1
ATOM 688 C CA . GLU A 1 89 ? 3.929 -5.719 1.612 1.00 97.88 89 GLU A CA 1
ATOM 689 C C . GLU A 1 89 ? 3.223 -4.505 2.242 1.00 97.88 89 GLU A C 1
ATOM 691 O O . GLU A 1 89 ? 3.094 -4.431 3.463 1.00 97.88 89 GLU A O 1
ATOM 696 N N . PHE A 1 90 ? 2.680 -3.592 1.428 1.00 97.88 90 PHE A N 1
ATOM 697 C CA . PHE A 1 90 ? 1.832 -2.499 1.920 1.00 97.88 90 PHE A CA 1
ATOM 698 C C . PHE A 1 90 ? 0.552 -3.024 2.592 1.00 97.88 90 PHE A C 1
ATOM 700 O O . PHE A 1 90 ? 0.144 -2.477 3.614 1.00 97.88 90 PHE A O 1
ATOM 707 N N . LEU A 1 91 ? -0.062 -4.095 2.074 1.00 97.81 91 LEU A N 1
ATOM 708 C CA . LEU A 1 91 ? -1.280 -4.676 2.649 1.00 97.81 91 LEU A CA 1
ATOM 709 C C . LEU A 1 91 ? -1.023 -5.294 4.034 1.00 97.81 91 LEU A C 1
ATOM 711 O O . LEU A 1 91 ? -1.822 -5.083 4.947 1.00 97.81 91 LEU A O 1
ATOM 715 N N . LYS A 1 92 ? 0.109 -5.993 4.219 1.00 97.94 92 LYS A N 1
ATOM 716 C CA . LYS A 1 92 ? 0.561 -6.454 5.548 1.00 97.94 92 LYS A CA 1
ATOM 717 C C . LYS A 1 92 ? 0.733 -5.276 6.508 1.00 97.94 92 LYS A C 1
ATOM 719 O O . LYS A 1 92 ? 0.254 -5.318 7.638 1.00 97.94 92 LYS A O 1
ATOM 724 N N . LEU A 1 93 ? 1.393 -4.213 6.044 1.00 97.81 93 LEU A N 1
ATOM 725 C CA . LEU A 1 93 ? 1.699 -3.045 6.862 1.00 97.81 93 LEU A CA 1
ATOM 726 C C . LEU A 1 93 ? 0.432 -2.279 7.284 1.00 97.81 93 LEU A C 1
ATOM 728 O O . LEU A 1 93 ? 0.334 -1.886 8.440 1.00 97.81 93 LEU A O 1
ATOM 732 N N . VAL A 1 94 ? -0.565 -2.124 6.402 1.00 97.75 94 VAL A N 1
ATOM 733 C CA . VAL A 1 94 ? -1.868 -1.525 6.761 1.00 97.75 94 VAL A CA 1
ATOM 734 C C . VAL A 1 94 ? -2.582 -2.353 7.835 1.00 97.75 94 VAL A C 1
ATOM 736 O O . VAL A 1 94 ? -3.039 -1.777 8.819 1.00 97.75 94 VAL A O 1
ATOM 739 N N . LYS A 1 95 ? -2.606 -3.689 7.707 1.00 97.50 95 LYS A N 1
ATOM 740 C CA . LYS A 1 95 ? -3.196 -4.584 8.723 1.00 97.50 95 LYS A CA 1
ATOM 741 C C . LYS A 1 95 ? -2.475 -4.472 10.079 1.00 97.50 95 LYS A C 1
ATOM 743 O O . LYS A 1 95 ? -3.128 -4.430 11.115 1.00 97.50 95 LYS A O 1
ATOM 748 N N . SER A 1 96 ? -1.145 -4.333 10.077 1.00 97.75 96 SER A N 1
ATOM 749 C CA . SER A 1 96 ? -0.357 -4.071 11.295 1.00 97.75 96 SER A CA 1
ATOM 750 C C . SER A 1 96 ? -0.680 -2.714 11.940 1.00 97.75 96 SER A C 1
ATOM 752 O O . SER A 1 96 ? -0.783 -2.640 13.161 1.00 97.75 96 SER A O 1
ATOM 754 N N . VAL A 1 97 ? -0.898 -1.649 11.157 1.00 97.44 97 VAL A N 1
ATOM 755 C CA . VAL A 1 97 ? -1.308 -0.343 11.710 1.00 97.44 97 VAL A CA 1
ATOM 756 C C . VAL A 1 97 ? -2.672 -0.413 12.386 1.00 97.44 97 VAL A C 1
ATOM 758 O O . VAL A 1 97 ? -2.858 0.207 13.427 1.00 97.44 97 VAL A O 1
ATOM 761 N N . GLU A 1 98 ? -3.627 -1.136 11.805 1.00 96.81 98 GLU A N 1
ATOM 762 C CA . GLU A 1 98 ? -4.968 -1.274 12.382 1.00 96.81 98 GLU A CA 1
ATOM 763 C C . GLU A 1 98 ? -4.943 -2.066 13.692 1.00 96.81 98 GLU A C 1
ATOM 765 O O . GLU A 1 98 ? -5.592 -1.648 14.645 1.00 96.81 98 GLU A O 1
ATOM 770 N N . ALA A 1 99 ? -4.131 -3.126 13.785 1.00 97.19 99 ALA A N 1
ATOM 771 C CA . ALA A 1 99 ? -3.887 -3.820 15.050 1.00 97.19 99 ALA A CA 1
ATOM 772 C C . ALA A 1 99 ? -3.270 -2.873 16.101 1.00 97.19 99 ALA A C 1
ATOM 774 O O . ALA A 1 99 ? -3.772 -2.776 17.218 1.00 97.19 99 ALA A O 1
ATOM 775 N N . ASN A 1 100 ? -2.254 -2.086 15.724 1.00 96.50 100 ASN A N 1
ATOM 776 C CA . ASN A 1 100 ? -1.650 -1.081 16.610 1.00 96.50 100 ASN A CA 1
ATOM 777 C C . ASN A 1 100 ? -2.642 0.032 17.016 1.00 96.50 100 ASN A C 1
ATOM 779 O O . ASN A 1 100 ? -2.506 0.615 18.089 1.00 96.50 100 ASN A O 1
ATOM 783 N N . ALA A 1 101 ? -3.625 0.350 16.169 1.00 96.12 101 ALA A N 1
ATOM 784 C CA . ALA A 1 101 ? -4.685 1.313 16.465 1.00 96.12 101 ALA A CA 1
ATOM 785 C C . ALA A 1 101 ? -5.741 0.733 17.417 1.00 96.12 101 ALA A C 1
ATOM 787 O O . ALA A 1 101 ? -6.155 1.421 18.346 1.00 96.12 101 ALA A O 1
ATOM 788 N N . GLN A 1 102 ? -6.107 -0.538 17.236 1.00 95.75 102 GLN A N 1
ATOM 789 C CA . GLN A 1 102 ? -7.011 -1.274 18.120 1.00 95.75 102 GLN A CA 1
ATOM 790 C C . GLN A 1 102 ? -6.412 -1.447 19.525 1.00 95.75 102 GLN A C 1
ATOM 792 O O . GLN A 1 102 ? 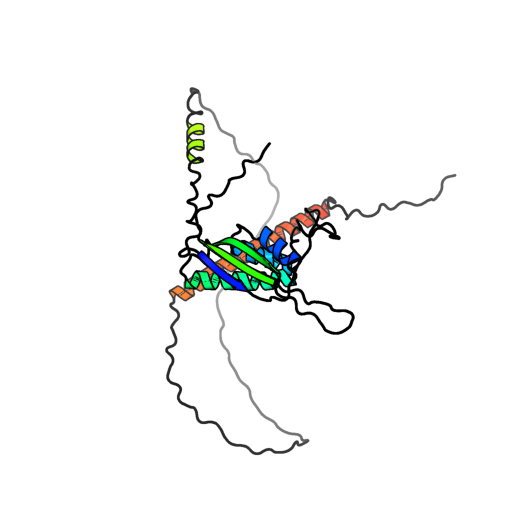-7.102 -1.201 20.508 1.00 95.75 102 GLN A O 1
ATOM 797 N N . VAL A 1 103 ? -5.114 -1.767 19.633 1.00 96.25 103 VAL A N 1
ATOM 798 C CA . VAL A 1 103 ? -4.380 -1.804 20.918 1.00 96.25 103 VAL A CA 1
ATOM 799 C C . VAL A 1 103 ? -4.344 -0.428 21.602 1.00 96.25 103 VAL A C 1
ATOM 801 O O . VAL A 1 103 ? -4.325 -0.348 22.825 1.00 96.25 103 VAL A O 1
ATOM 804 N N . LYS A 1 104 ? -4.389 0.665 20.829 1.00 93.62 104 LYS A N 1
ATOM 805 C CA . LYS A 1 104 ? -4.523 2.042 21.335 1.00 93.62 104 LYS A CA 1
ATOM 806 C C . LYS A 1 104 ? -5.971 2.484 21.617 1.00 93.62 104 LYS A C 1
ATOM 808 O O . LYS A 1 104 ? -6.170 3.638 21.982 1.00 93.62 104 LYS A O 1
ATOM 813 N N . GLY A 1 105 ? -6.972 1.626 21.410 1.00 93.38 105 GLY A N 1
ATOM 814 C CA . GLY A 1 105 ? -8.389 1.973 21.580 1.00 93.38 105 GLY A CA 1
ATOM 815 C C . GLY A 1 105 ? -8.956 2.958 20.545 1.00 93.38 105 GLY A C 1
ATOM 816 O O . GLY A 1 105 ? -10.044 3.484 20.754 1.00 93.38 105 GLY A O 1
ATOM 817 N N . LEU A 1 106 ? -8.249 3.221 19.437 1.00 92.94 106 LEU A N 1
ATOM 818 C CA . LEU A 1 106 ? -8.713 4.133 18.382 1.00 92.94 106 LEU A CA 1
ATOM 819 C C . LEU A 1 106 ? -9.793 3.473 17.513 1.00 92.94 106 LEU A C 1
ATOM 821 O O . LEU A 1 106 ? -9.698 2.284 17.190 1.00 92.94 106 LEU A O 1
ATOM 825 N N . ASN A 1 107 ? -10.773 4.251 17.044 1.00 92.44 107 ASN A N 1
ATOM 826 C CA . ASN A 1 107 ? -11.855 3.721 16.210 1.00 92.44 107 ASN A CA 1
ATOM 827 C C . ASN A 1 107 ? -11.345 3.259 14.832 1.00 92.44 107 ASN A C 1
ATOM 829 O O . ASN A 1 107 ? -11.108 4.060 13.920 1.00 92.44 107 ASN A O 1
ATOM 833 N N . THR A 1 108 ? -11.254 1.939 14.650 1.00 91.88 108 THR A N 1
ATOM 834 C CA . THR A 1 108 ? -10.750 1.284 13.431 1.00 91.88 108 THR A CA 1
ATOM 835 C C . THR A 1 108 ? -11.533 1.637 12.158 1.00 91.88 108 THR A C 1
ATOM 837 O O . THR A 1 108 ? -10.963 1.593 11.066 1.00 91.88 108 THR A O 1
ATOM 840 N N . SER A 1 109 ? -12.800 2.058 12.271 1.00 91.00 109 SER A N 1
ATOM 841 C CA . SER A 1 109 ? -13.656 2.450 11.133 1.00 91.00 109 SER A CA 1
ATOM 842 C C . SER A 1 109 ? -13.409 3.883 10.626 1.00 91.00 109 SER A C 1
ATOM 844 O O . SER A 1 109 ? -13.740 4.231 9.481 1.00 91.00 109 SER A O 1
ATOM 846 N N . GLU A 1 110 ? -12.819 4.736 11.464 1.00 91.31 110 GLU A N 1
ATOM 847 C CA . GLU A 1 110 ? -12.615 6.170 11.206 1.00 91.31 110 GLU A CA 1
ATOM 848 C C . GLU A 1 110 ? -11.133 6.520 10.945 1.00 91.31 110 GLU A C 1
ATOM 850 O O . GLU A 1 110 ? -10.801 7.679 10.682 1.00 91.31 110 GLU A O 1
ATOM 855 N N . LEU A 1 111 ? -10.239 5.521 10.922 1.00 94.12 111 LEU A N 1
ATOM 856 C CA . LEU A 1 111 ? -8.810 5.696 10.644 1.00 94.12 111 LEU A CA 1
ATOM 857 C C . LEU A 1 111 ? -8.538 6.232 9.229 1.00 94.12 111 LEU A C 1
ATOM 859 O O . LEU A 1 111 ? -8.907 5.630 8.211 1.00 94.12 111 LEU A O 1
ATOM 863 N N . LYS A 1 112 ? -7.780 7.330 9.161 1.00 94.81 112 LYS A N 1
ATOM 864 C CA . LYS A 1 112 ? -7.250 7.919 7.924 1.00 94.81 112 LYS A CA 1
ATOM 865 C C . LYS A 1 112 ? -5.731 7.984 7.978 1.00 94.81 112 LYS A C 1
ATOM 867 O O . LYS A 1 112 ? -5.136 8.403 8.969 1.00 94.81 112 LYS A O 1
ATOM 872 N N . ILE A 1 113 ? -5.093 7.619 6.872 1.00 95.56 113 ILE A N 1
ATOM 873 C CA . ILE A 1 113 ? -3.639 7.627 6.758 1.00 95.56 113 ILE A CA 1
ATOM 874 C C . ILE A 1 113 ? -3.159 9.064 6.514 1.00 95.56 113 ILE A C 1
ATOM 876 O O . ILE A 1 113 ? -3.400 9.630 5.446 1.00 95.56 113 ILE A O 1
ATOM 880 N N . ILE A 1 114 ? -2.478 9.667 7.492 1.00 93.81 114 ILE A N 1
ATOM 881 C CA . ILE A 1 114 ? -1.907 11.019 7.364 1.00 93.81 114 ILE A CA 1
ATOM 882 C C . ILE A 1 114 ? -0.566 10.958 6.633 1.00 93.81 114 ILE A C 1
ATOM 884 O O . ILE A 1 114 ? -0.345 11.668 5.649 1.00 93.81 114 ILE A O 1
ATOM 888 N N . LYS A 1 115 ? 0.337 10.103 7.117 1.00 93.38 115 LYS A N 1
ATOM 889 C CA . LYS A 1 115 ? 1.732 10.041 6.679 1.00 93.38 115 LYS A CA 1
ATOM 890 C C . LYS A 1 115 ? 2.019 8.644 6.147 1.00 93.38 115 LYS A C 1
ATOM 892 O O . LYS A 1 115 ? 1.820 7.665 6.854 1.00 93.38 115 LYS A O 1
ATOM 897 N N . ILE A 1 116 ? 2.521 8.572 4.917 1.00 96.50 116 ILE A N 1
ATOM 898 C CA . ILE A 1 116 ? 3.214 7.395 4.384 1.00 96.50 116 ILE A CA 1
ATOM 899 C C . ILE A 1 116 ? 4.537 7.872 3.796 1.00 96.50 116 ILE A C 1
ATOM 901 O O . ILE A 1 116 ? 4.562 8.860 3.050 1.00 96.50 116 ILE A O 1
ATOM 905 N N . ILE A 1 117 ? 5.627 7.192 4.132 1.00 96.06 117 ILE A N 1
ATOM 906 C CA . ILE A 1 117 ? 6.965 7.442 3.595 1.00 96.06 117 ILE A CA 1
ATOM 907 C C . ILE A 1 117 ? 7.571 6.104 3.169 1.00 96.06 117 ILE A C 1
ATOM 909 O O . ILE A 1 117 ? 7.513 5.132 3.914 1.00 96.06 117 ILE A O 1
ATOM 913 N N . SER A 1 118 ? 8.161 6.070 1.972 1.00 97.31 118 SER A N 1
ATOM 914 C CA . SER A 1 118 ? 8.940 4.940 1.453 1.00 97.31 118 SER A CA 1
ATOM 915 C C . SER A 1 118 ? 10.368 5.399 1.178 1.00 97.31 118 SER A C 1
ATOM 917 O O . SER A 1 118 ? 10.644 5.979 0.128 1.00 97.31 118 SER A O 1
ATOM 919 N N . ASN A 1 119 ? 11.271 5.137 2.119 1.00 96.88 119 ASN A N 1
ATOM 920 C CA . ASN A 1 119 ? 12.683 5.497 2.016 1.00 96.88 119 ASN A CA 1
ATOM 921 C C . ASN A 1 119 ? 13.500 4.349 1.406 1.00 96.88 119 ASN A C 1
ATOM 923 O O . ASN A 1 119 ? 13.176 3.169 1.571 1.00 96.88 119 ASN A O 1
ATOM 927 N N . LYS A 1 120 ? 14.589 4.686 0.706 1.00 96.38 120 LYS A N 1
ATOM 928 C CA . LYS A 1 120 ? 15.589 3.705 0.260 1.00 96.38 120 LYS A CA 1
ATOM 929 C C . LYS A 1 120 ? 16.270 3.110 1.500 1.00 96.38 120 LYS A C 1
ATOM 931 O O . LYS A 1 120 ? 16.670 3.862 2.381 1.00 96.38 120 LYS A O 1
ATOM 936 N N . ALA A 1 121 ? 16.382 1.786 1.565 1.00 96.50 121 ALA A N 1
ATOM 937 C CA . ALA A 1 121 ? 17.156 1.102 2.602 1.00 96.50 121 ALA A CA 1
ATOM 938 C C . ALA A 1 121 ? 18.571 0.772 2.112 1.00 96.50 121 ALA A C 1
ATOM 940 O O . ALA A 1 121 ? 18.873 0.917 0.923 1.00 96.50 121 ALA A O 1
ATOM 941 N N . SER A 1 122 ? 19.419 0.268 3.012 1.00 94.56 122 SER A N 1
ATOM 942 C CA . SER A 1 122 ? 20.708 -0.305 2.620 1.00 94.56 122 SER A CA 1
ATOM 943 C C . SER A 1 122 ? 20.500 -1.460 1.631 1.00 94.56 122 SER A C 1
ATOM 945 O O . SER A 1 122 ? 19.766 -2.419 1.897 1.00 94.56 122 SER A O 1
ATOM 947 N N . THR A 1 123 ? 21.117 -1.342 0.456 1.00 92.25 123 THR A N 1
ATOM 948 C CA . THR A 1 123 ? 21.063 -2.338 -0.618 1.00 92.25 123 THR A CA 1
ATOM 949 C C . THR A 1 123 ? 22.360 -3.145 -0.605 1.00 92.25 123 THR A C 1
ATOM 951 O O . THR A 1 123 ? 23.375 -2.607 -1.054 1.00 92.25 123 THR A O 1
ATOM 954 N N . PRO A 1 124 ? 22.365 -4.401 -0.116 1.00 89.31 124 PRO A N 1
ATOM 955 C CA . PRO A 1 124 ? 23.568 -5.224 -0.144 1.00 89.31 124 PRO A CA 1
ATOM 956 C C . PRO A 1 124 ? 23.989 -5.475 -1.595 1.00 89.31 124 PRO A C 1
ATOM 958 O O . PRO A 1 124 ? 23.141 -5.729 -2.458 1.00 89.31 124 PRO A O 1
ATOM 961 N N . LEU A 1 125 ? 25.293 -5.386 -1.850 1.00 88.62 125 LEU A N 1
ATOM 962 C CA . LEU A 1 125 ? 25.896 -5.676 -3.147 1.00 88.62 125 LEU A CA 1
ATOM 963 C C . LEU A 1 125 ? 26.276 -7.157 -3.212 1.00 88.62 125 LEU A C 1
ATOM 965 O O . LEU A 1 125 ? 26.911 -7.677 -2.298 1.00 88.62 125 LEU A O 1
ATOM 969 N N . THR A 1 126 ? 25.926 -7.822 -4.309 1.00 87.19 126 THR A N 1
ATOM 970 C CA . THR A 1 126 ? 26.496 -9.123 -4.670 1.00 87.19 126 THR A CA 1
ATOM 971 C C . THR A 1 126 ? 27.974 -8.949 -5.037 1.00 87.19 126 THR A C 1
ATOM 973 O O . THR A 1 126 ? 28.350 -7.937 -5.635 1.00 87.19 126 THR A O 1
ATOM 976 N N . GLY A 1 127 ? 28.807 -9.929 -4.673 1.00 87.19 127 GLY A N 1
ATOM 977 C CA . GLY A 1 127 ? 30.235 -9.951 -4.995 1.00 87.19 127 GLY A CA 1
ATOM 978 C C . GLY A 1 127 ? 30.544 -10.152 -6.487 1.00 87.19 127 GLY A C 1
ATOM 979 O O . GLY A 1 127 ? 29.650 -10.269 -7.325 1.00 87.19 127 GLY A O 1
ATOM 980 N N . GLY A 1 128 ? 31.838 -10.206 -6.809 1.00 86.75 128 GLY A N 1
ATOM 981 C CA . GLY A 1 128 ? 32.336 -10.357 -8.179 1.00 86.75 128 GLY A CA 1
ATOM 982 C C . GLY A 1 128 ? 32.394 -9.049 -8.981 1.00 86.75 128 GLY A C 1
ATOM 983 O O . GLY A 1 128 ? 32.187 -7.953 -8.453 1.00 86.75 128 GLY A O 1
ATOM 984 N N . ARG A 1 129 ? 32.712 -9.173 -10.279 1.00 86.81 129 ARG A N 1
ATOM 985 C CA . ARG A 1 129 ? 32.938 -8.038 -11.197 1.00 86.81 129 ARG A CA 1
ATOM 986 C C . ARG A 1 129 ? 31.656 -7.243 -11.480 1.00 86.81 129 ARG A C 1
ATOM 988 O O . ARG A 1 129 ? 31.684 -6.018 -11.481 1.00 86.81 129 ARG A O 1
ATOM 995 N N . LEU A 1 130 ? 30.523 -7.923 -11.680 1.00 84.25 130 LEU A N 1
ATOM 996 C CA . LEU A 1 130 ? 29.233 -7.292 -11.986 1.00 84.25 130 LEU A CA 1
ATOM 997 C C . LEU A 1 130 ? 28.375 -7.132 -10.720 1.00 84.25 130 LEU A C 1
ATOM 999 O O . LEU A 1 130 ? 27.390 -7.846 -10.526 1.00 84.25 130 LEU A O 1
ATOM 1003 N N . ARG A 1 131 ? 28.748 -6.183 -9.853 1.00 83.56 131 ARG A N 1
ATOM 1004 C CA . ARG A 1 131 ? 28.050 -5.918 -8.582 1.00 83.56 131 ARG A CA 1
ATOM 1005 C C . ARG A 1 131 ? 26.600 -5.472 -8.811 1.00 83.56 131 ARG A C 1
ATOM 1007 O O . ARG A 1 131 ? 26.330 -4.311 -9.113 1.00 83.56 131 ARG A O 1
ATOM 1014 N N . ARG A 1 132 ? 25.646 -6.388 -8.630 1.00 85.56 132 ARG A N 1
ATOM 1015 C CA . ARG A 1 132 ? 24.201 -6.094 -8.608 1.00 85.56 132 ARG A CA 1
ATOM 1016 C C . ARG A 1 132 ? 23.728 -5.939 -7.160 1.00 85.56 132 ARG A C 1
ATOM 1018 O O . ARG A 1 132 ? 24.272 -6.568 -6.262 1.00 85.56 132 ARG A O 1
ATOM 1025 N N . GLY A 1 133 ? 22.728 -5.089 -6.924 1.00 87.88 133 GLY A N 1
ATOM 1026 C CA . GLY A 1 133 ? 22.199 -4.818 -5.582 1.00 87.88 133 GLY A CA 1
ATOM 1027 C C . GLY A 1 133 ? 20.703 -5.101 -5.473 1.00 87.88 133 GLY A C 1
ATOM 1028 O O . GLY A 1 133 ? 19.905 -4.562 -6.246 1.00 87.88 133 GLY A O 1
ATOM 1029 N N . THR A 1 134 ? 20.301 -5.909 -4.489 1.00 91.56 134 THR A N 1
ATOM 1030 C CA . THR A 1 134 ? 18.878 -6.172 -4.226 1.00 91.56 134 THR A CA 1
ATOM 1031 C C . THR A 1 134 ? 18.228 -4.934 -3.616 1.00 91.56 134 THR A C 1
ATOM 1033 O O . THR A 1 134 ? 18.603 -4.480 -2.534 1.00 91.56 134 THR A O 1
ATOM 1036 N N . LYS A 1 135 ? 17.233 -4.380 -4.319 1.00 93.62 135 LYS A N 1
ATOM 1037 C CA . LYS A 1 135 ? 16.491 -3.186 -3.890 1.00 93.62 135 LYS A CA 1
ATOM 1038 C C . LYS A 1 135 ? 15.729 -3.477 -2.593 1.00 93.62 135 LYS A C 1
ATOM 1040 O O . LYS A 1 135 ? 14.985 -4.456 -2.520 1.00 93.62 135 LYS A O 1
ATOM 1045 N N . ARG A 1 136 ? 15.925 -2.613 -1.594 1.00 96.38 136 ARG A N 1
ATOM 1046 C CA . ARG A 1 136 ? 15.256 -2.658 -0.291 1.00 96.38 136 ARG A CA 1
ATOM 1047 C C . ARG A 1 136 ? 14.699 -1.282 0.089 1.00 96.38 136 ARG A C 1
ATOM 1049 O O . ARG A 1 136 ? 15.223 -0.250 -0.343 1.00 96.38 136 ARG A O 1
ATOM 1056 N N . THR A 1 137 ? 13.668 -1.259 0.930 1.00 97.75 137 THR A N 1
ATOM 1057 C CA . THR A 1 137 ? 13.042 -0.029 1.449 1.00 97.75 137 THR A CA 1
ATOM 1058 C C . THR A 1 137 ? 12.716 -0.108 2.931 1.00 97.75 137 THR A C 1
ATOM 1060 O O . THR A 1 137 ? 12.382 -1.177 3.439 1.00 97.75 137 THR A O 1
ATOM 1063 N N . HIS A 1 138 ? 12.692 1.050 3.584 1.00 97.62 138 HIS A N 1
ATOM 1064 C CA . HIS A 1 138 ? 11.954 1.246 4.829 1.00 97.62 138 HIS A CA 1
ATOM 1065 C C . HIS A 1 138 ? 10.614 1.908 4.488 1.00 97.62 138 HIS A C 1
ATOM 1067 O O . HIS A 1 138 ? 10.601 2.896 3.751 1.00 97.62 138 HIS A O 1
ATOM 1073 N N . ILE A 1 139 ? 9.506 1.386 5.012 1.00 97.75 139 ILE A N 1
ATOM 1074 C CA . ILE A 1 139 ? 8.197 2.046 4.941 1.00 97.75 139 ILE A CA 1
ATOM 1075 C C . ILE A 1 139 ? 7.800 2.473 6.353 1.00 97.75 139 ILE A C 1
ATOM 1077 O O . ILE A 1 139 ? 7.851 1.672 7.286 1.00 97.75 139 ILE A O 1
ATOM 1081 N N . GLU A 1 140 ? 7.376 3.724 6.491 1.00 96.94 140 GLU A N 1
ATOM 1082 C CA . GLU A 1 140 ? 6.724 4.261 7.684 1.00 96.94 140 GLU A CA 1
ATOM 1083 C C . GLU A 1 140 ? 5.304 4.696 7.318 1.00 96.94 140 GLU A C 1
ATOM 1085 O O . GLU A 1 140 ? 5.088 5.347 6.290 1.00 96.94 140 GLU A O 1
ATOM 1090 N N . ILE A 1 141 ? 4.344 4.366 8.177 1.00 97.19 141 ILE A N 1
ATOM 1091 C CA . ILE A 1 141 ? 2.944 4.759 8.042 1.00 97.19 141 ILE A CA 1
ATOM 1092 C C . ILE A 1 141 ? 2.402 5.243 9.392 1.00 97.19 141 ILE A C 1
ATOM 1094 O O . ILE A 1 141 ? 2.684 4.652 10.434 1.00 97.19 141 ILE A O 1
ATOM 1098 N N . VAL A 1 142 ? 1.624 6.327 9.365 1.00 96.19 142 VAL A N 1
ATOM 1099 C CA . VAL A 1 142 ? 0.917 6.887 10.525 1.00 96.19 142 VAL A CA 1
ATOM 1100 C C . VAL A 1 142 ? -0.530 7.177 10.136 1.00 96.19 142 VAL A C 1
ATOM 1102 O O . VAL A 1 142 ? -0.792 7.927 9.185 1.00 96.19 142 VAL A O 1
ATOM 1105 N N . VAL A 1 143 ? -1.462 6.603 10.892 1.00 95.75 143 VAL A N 1
ATOM 1106 C CA . VAL A 1 143 ? -2.890 6.938 10.852 1.00 95.75 143 VAL A CA 1
ATOM 1107 C C . VAL A 1 143 ? -3.244 7.851 12.018 1.00 95.75 143 VAL A C 1
ATOM 1109 O O . VAL A 1 143 ? -2.634 7.771 13.083 1.00 95.75 143 VAL A O 1
ATOM 1112 N N . ARG A 1 144 ? -4.264 8.681 11.812 1.00 93.44 144 ARG A N 1
ATOM 1113 C CA . ARG A 1 144 ? -5.013 9.350 12.878 1.00 93.44 144 ARG A CA 1
ATOM 1114 C C . ARG A 1 144 ? -6.470 8.921 12.741 1.00 93.44 144 ARG A C 1
ATOM 1116 O O . ARG A 1 144 ? -6.950 8.712 11.621 1.00 93.44 144 ARG A O 1
ATOM 1123 N N . GLU A 1 145 ? -7.160 8.805 13.860 1.00 90.56 145 GLU A N 1
ATOM 1124 C CA . GLU A 1 145 ? -8.619 8.808 13.870 1.00 90.56 145 GLU A CA 1
ATOM 1125 C C . GLU A 1 145 ? -9.133 10.154 13.329 1.00 90.56 145 GLU A C 1
ATOM 1127 O O . GLU A 1 145 ? -8.545 11.207 13.599 1.00 90.56 145 GLU A O 1
ATOM 1132 N N . LEU A 1 146 ? -10.193 10.149 12.518 1.00 85.50 146 LEU A N 1
ATOM 1133 C CA . LEU A 1 146 ? -10.917 11.391 12.255 1.00 85.50 146 LEU A CA 1
ATOM 1134 C C . LEU A 1 146 ? -11.884 11.649 13.411 1.00 85.50 146 LEU A C 1
ATOM 1136 O O . LEU A 1 146 ? -12.652 10.744 13.726 1.00 85.50 146 LEU A O 1
ATOM 1140 N N . PRO A 1 147 ? -11.951 12.874 13.970 1.00 77.62 147 PRO A N 1
ATOM 1141 C CA . PRO A 1 147 ? -13.149 13.272 14.692 1.00 77.62 147 PRO A CA 1
ATOM 1142 C C . PRO A 1 147 ? -14.308 13.166 13.699 1.00 77.62 147 PRO A C 1
ATOM 1144 O O . PRO A 1 147 ? -14.295 13.837 12.659 1.00 77.62 147 PRO A O 1
ATOM 1147 N N . GLY A 1 148 ? -15.245 12.258 13.982 1.00 68.31 148 GLY A N 1
ATOM 1148 C CA . GLY A 1 148 ? -16.283 11.859 13.040 1.00 68.31 148 GLY A CA 1
ATOM 1149 C C . GLY A 1 148 ? -16.996 13.080 12.483 1.00 68.31 148 GLY A C 1
ATOM 1150 O O . GLY A 1 148 ? -17.629 13.840 13.219 1.00 68.31 148 GLY A O 1
ATOM 1151 N N . SER A 1 149 ? -16.836 13.321 11.179 1.00 56.25 149 SER A N 1
ATOM 1152 C CA . SER A 1 149 ? -17.327 14.546 10.559 1.00 56.25 149 SER A CA 1
ATOM 1153 C C . SER A 1 149 ? -18.849 14.528 10.605 1.00 56.25 149 SER A C 1
ATOM 1155 O O . SER A 1 149 ? -19.466 13.859 9.769 1.00 56.25 149 SER A O 1
ATOM 1157 N N . LYS A 1 150 ? -19.436 15.239 11.582 1.00 47.12 150 LYS A N 1
ATOM 1158 C CA . LYS A 1 150 ? -20.885 15.413 11.728 1.00 47.12 150 LYS A CA 1
ATOM 1159 C C . LYS A 1 150 ? -21.437 15.823 10.368 1.00 47.12 150 LYS A C 1
ATOM 1161 O O . LYS A 1 150 ? -21.244 16.959 9.930 1.00 47.12 150 LYS A O 1
ATOM 1166 N N . LYS A 1 151 ? -22.063 14.874 9.666 1.00 49.69 151 LYS A N 1
ATOM 1167 C CA . LYS A 1 151 ? -22.739 15.154 8.404 1.00 49.69 151 LYS A CA 1
ATOM 1168 C C . LYS A 1 151 ? -23.820 16.160 8.762 1.00 49.69 151 LYS A C 1
ATOM 1170 O O . LYS A 1 151 ? -24.715 15.809 9.523 1.00 49.69 151 LYS A O 1
ATOM 1175 N N . LYS A 1 152 ? -23.731 17.389 8.249 1.00 43.06 152 LYS A N 1
ATOM 1176 C CA . LYS A 1 152 ? -24.900 18.268 8.253 1.00 43.06 152 LYS A CA 1
ATOM 1177 C C . LYS A 1 152 ? -25.974 17.525 7.465 1.00 43.06 152 LYS A C 1
ATOM 1179 O O . LYS A 1 152 ? -25.766 17.230 6.284 1.00 43.06 152 LYS A O 1
ATOM 1184 N N . SER A 1 153 ? -27.031 17.121 8.158 1.00 38.75 153 SER A N 1
ATOM 1185 C CA . SER A 1 153 ? -28.209 16.516 7.557 1.00 38.75 153 SER A CA 1
ATOM 1186 C C . SER A 1 153 ? -28.787 17.479 6.521 1.00 38.75 153 SER A C 1
ATOM 1188 O O . SER A 1 153 ? -28.558 18.690 6.558 1.00 38.75 153 SER A O 1
ATOM 1190 N N . TYR A 1 154 ? -29.451 16.924 5.511 1.00 48.47 154 TYR A N 1
ATOM 1191 C CA . TYR A 1 154 ? -30.023 17.715 4.425 1.00 48.47 154 TYR A CA 1
ATOM 1192 C C . TYR A 1 154 ? -31.440 18.182 4.786 1.00 48.47 154 TYR A C 1
ATOM 1194 O O . TYR A 1 154 ? -32.381 17.971 4.028 1.00 48.47 154 TYR A O 1
ATOM 1202 N N . ASP A 1 155 ? -31.554 18.910 5.898 1.00 46.47 155 ASP A N 1
ATOM 1203 C CA . ASP A 1 155 ? -32.765 19.618 6.362 1.00 46.47 155 ASP A CA 1
ATOM 1204 C C . ASP A 1 155 ? -33.274 20.601 5.272 1.00 46.47 155 ASP A C 1
ATOM 1206 O O . ASP A 1 155 ? -34.433 20.992 5.192 1.00 46.47 155 ASP A O 1
ATOM 1210 N N . LYS A 1 156 ? -32.399 20.912 4.304 1.00 42.00 156 LYS A N 1
ATOM 1211 C CA . LYS A 1 156 ? -32.670 21.621 3.046 1.00 42.00 156 LYS A CA 1
ATOM 1212 C C . LYS A 1 156 ? -33.561 20.859 2.035 1.00 42.00 156 LYS A C 1
ATOM 1214 O O . LYS A 1 156 ? -33.637 21.274 0.876 1.00 42.00 156 LYS A O 1
ATOM 1219 N N . LYS A 1 157 ? -34.192 19.746 2.431 1.00 42.38 157 LYS A N 1
ATOM 1220 C CA . LYS A 1 157 ? -35.283 19.090 1.684 1.00 42.38 157 LYS A CA 1
ATOM 1221 C C . LYS A 1 157 ? -36.666 19.572 2.129 1.00 42.38 157 LYS A C 1
ATOM 1223 O O . LYS A 1 157 ? -37.480 19.857 1.258 1.00 42.38 157 LYS A O 1
ATOM 1228 N N . GLU A 1 158 ? -36.891 19.715 3.433 1.00 47.69 158 GLU A N 1
ATOM 1229 C CA . GLU A 1 158 ? -38.185 20.108 4.016 1.00 47.69 158 GLU A CA 1
ATOM 1230 C C . GLU A 1 158 ? -38.549 21.537 3.589 1.00 47.69 158 GLU A C 1
ATOM 1232 O O . GLU A 1 158 ? -39.546 21.728 2.898 1.00 47.69 158 GLU A O 1
ATOM 1237 N N . GLN A 1 159 ? -37.607 22.481 3.735 1.00 44.25 159 GLN A N 1
ATOM 1238 C CA . GLN A 1 159 ? -37.701 23.871 3.235 1.00 44.25 159 GLN A CA 1
ATOM 1239 C C . GLN A 1 159 ? -37.919 24.022 1.708 1.00 44.25 159 GLN A C 1
ATOM 1241 O O . GLN A 1 159 ? -37.982 25.140 1.185 1.00 44.25 159 GLN A O 1
ATOM 1246 N N . LYS A 1 160 ? -37.960 22.913 0.958 1.00 46.69 160 LYS A N 1
ATOM 1247 C CA . LYS A 1 160 ? -38.292 22.862 -0.472 1.00 46.69 160 LYS A CA 1
ATOM 1248 C C . LYS A 1 160 ? -39.685 22.295 -0.763 1.00 46.69 160 LYS A C 1
ATOM 1250 O O . LYS A 1 160 ? -40.125 22.426 -1.901 1.00 46.69 160 LYS A O 1
ATOM 1255 N N . GLN A 1 161 ? -40.350 21.682 0.212 1.00 42.84 161 GLN A N 1
ATOM 1256 C CA . GLN A 1 161 ? -41.737 21.228 0.114 1.00 42.84 161 GLN A CA 1
ATOM 1257 C C . GLN A 1 161 ? -42.681 22.358 0.547 1.00 42.84 161 GLN A C 1
ATOM 1259 O O . GLN A 1 161 ? -43.579 22.707 -0.218 1.00 42.84 161 GLN A O 1
ATOM 1264 N N . ASP A 1 162 ? -42.381 23.036 1.660 1.00 50.66 162 ASP A N 1
ATOM 1265 C CA . ASP A 1 162 ? -43.165 24.171 2.181 1.00 50.66 162 ASP A CA 1
ATOM 1266 C C . ASP A 1 162 ? -43.356 25.268 1.113 1.00 50.66 162 ASP A C 1
ATOM 1268 O O . ASP A 1 162 ? -44.475 25.630 0.749 1.00 50.66 162 ASP A O 1
ATOM 1272 N N . LYS A 1 163 ? -42.251 25.690 0.477 1.00 46.44 163 LYS A N 1
ATOM 1273 C CA . LYS A 1 163 ? -42.234 26.712 -0.593 1.00 46.44 163 LYS A CA 1
ATOM 1274 C C . LYS A 1 163 ? -42.884 26.292 -1.918 1.00 46.44 163 LYS A C 1
ATOM 1276 O O . LYS A 1 163 ? -42.914 27.085 -2.862 1.00 46.44 163 LYS A O 1
ATOM 1281 N N . VAL A 1 164 ? -43.359 25.051 -2.023 1.00 46.38 164 VAL A N 1
ATOM 1282 C CA . VAL A 1 164 ? -44.165 24.552 -3.151 1.00 46.38 164 VAL A CA 1
ATOM 1283 C C . VAL A 1 164 ? -45.650 24.474 -2.775 1.00 46.38 164 VAL A C 1
ATOM 1285 O O . VAL A 1 164 ? -46.492 24.543 -3.668 1.00 46.38 164 VAL A O 1
ATOM 1288 N N . MET A 1 165 ? -45.981 24.405 -1.481 1.00 40.94 165 MET A N 1
ATOM 1289 C CA . MET A 1 165 ? -47.360 24.471 -0.986 1.00 40.94 165 MET A CA 1
ATOM 1290 C C . MET A 1 165 ? -47.880 25.913 -0.938 1.00 40.94 165 MET A C 1
ATOM 1292 O O . MET A 1 165 ? -48.959 26.167 -1.467 1.00 40.94 165 MET A O 1
ATOM 1296 N N . GLU A 1 166 ? -47.091 26.870 -0.426 1.00 45.84 166 GLU A N 1
ATOM 1297 C CA . GLU A 1 166 ? -47.469 28.300 -0.389 1.00 45.84 166 GLU A CA 1
ATOM 1298 C C . GLU A 1 166 ? -47.876 28.835 -1.777 1.00 45.84 166 GLU A C 1
ATOM 1300 O O . GLU A 1 166 ? -48.828 29.594 -1.913 1.00 45.84 166 GLU A O 1
ATOM 1305 N N . LYS A 1 167 ? -47.201 28.384 -2.843 1.00 44.81 167 LYS A N 1
ATOM 1306 C CA . LYS A 1 167 ? -47.428 28.849 -4.224 1.00 44.81 167 LYS A CA 1
ATOM 1307 C C . LYS A 1 167 ? -48.638 28.233 -4.941 1.00 44.81 167 LYS A C 1
ATOM 1309 O O . LYS A 1 167 ? -48.728 28.344 -6.163 1.00 44.81 167 LYS A O 1
ATOM 1314 N N . LYS A 1 168 ? -49.541 27.566 -4.219 1.00 46.03 168 LYS A N 1
ATOM 1315 C CA . LYS A 1 168 ? -50.785 26.997 -4.768 1.00 46.03 168 LYS A CA 1
ATOM 1316 C C . LYS A 1 168 ? -52.068 27.545 -4.127 1.00 46.03 168 LYS A C 1
ATOM 1318 O O . LYS A 1 168 ? -53.138 27.045 -4.455 1.00 46.03 168 LYS A O 1
ATOM 1323 N N . ALA A 1 169 ? -51.975 28.540 -3.243 1.00 41.44 169 ALA A N 1
ATOM 1324 C CA . ALA A 1 169 ? -53.132 29.082 -2.527 1.00 41.44 169 ALA A CA 1
ATOM 1325 C C . ALA A 1 169 ? -53.945 30.130 -3.323 1.00 41.44 169 ALA A C 1
ATOM 1327 O O . ALA A 1 169 ? -55.157 30.211 -3.150 1.00 41.44 169 ALA A O 1
ATOM 1328 N N . ASP A 1 170 ? -53.306 30.906 -4.207 1.00 42.19 170 ASP A N 1
ATOM 1329 C CA . ASP A 1 170 ? -53.883 32.142 -4.766 1.00 42.19 170 ASP A CA 1
ATOM 1330 C C . ASP A 1 170 ? -54.463 32.018 -6.195 1.00 42.19 170 ASP A C 1
ATOM 1332 O O . ASP A 1 170 ? -53.968 32.651 -7.128 1.00 42.19 170 ASP A O 1
ATOM 1336 N N . VAL A 1 171 ? -55.544 31.241 -6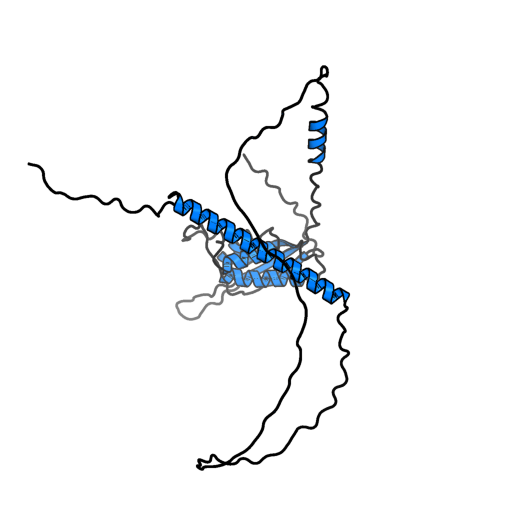.374 1.00 38.94 171 VAL A N 1
ATOM 1337 C CA . VAL A 1 171 ? -56.531 31.415 -7.474 1.00 38.94 171 VAL A CA 1
ATOM 1338 C C . VAL A 1 171 ? -57.938 31.020 -6.961 1.00 38.94 171 VAL A C 1
ATOM 1340 O O . VAL A 1 171 ? -58.067 29.934 -6.396 1.00 38.94 171 VAL A O 1
ATOM 1343 N N . PRO A 1 172 ? -58.996 31.847 -7.127 1.00 38.50 172 PRO A N 1
ATOM 1344 C CA . PRO A 1 172 ? -60.319 31.613 -6.519 1.00 38.50 172 PRO A CA 1
ATOM 1345 C C . PRO A 1 172 ? -61.247 30.638 -7.290 1.00 38.50 172 PRO A C 1
ATOM 1347 O O . PRO A 1 172 ? -61.066 30.390 -8.479 1.00 38.50 172 PRO A O 1
ATOM 1350 N N . VAL A 1 173 ? -62.269 30.106 -6.599 1.00 36.69 173 VAL A N 1
ATOM 1351 C CA . VAL A 1 173 ? -63.242 29.051 -7.004 1.00 36.69 173 VAL A CA 1
ATOM 1352 C C . VAL A 1 173 ? -64.578 29.331 -6.265 1.00 36.69 173 VAL A C 1
ATOM 1354 O O . VAL A 1 173 ? -64.519 29.888 -5.172 1.00 36.69 173 VAL A O 1
ATOM 1357 N N . ALA A 1 174 ? -65.811 29.025 -6.709 1.00 39.91 174 ALA A N 1
ATOM 1358 C CA . ALA A 1 174 ? -66.368 28.209 -7.817 1.00 39.91 174 ALA A CA 1
ATOM 1359 C C . ALA A 1 174 ? -67.382 29.066 -8.663 1.00 39.91 174 ALA A C 1
ATOM 1361 O O . ALA A 1 174 ? -67.083 30.257 -8.762 1.00 39.91 174 ALA A O 1
ATOM 1362 N N . PRO A 1 175 ? -68.544 28.622 -9.247 1.00 50.78 175 PRO A N 1
ATOM 1363 C CA . PRO A 1 175 ? -69.252 27.312 -9.312 1.00 50.78 175 PRO A CA 1
ATOM 1364 C C . PRO A 1 175 ? -69.427 26.774 -10.771 1.00 50.78 175 PRO A C 1
ATOM 1366 O O . PRO A 1 175 ? -68.924 27.394 -11.698 1.00 50.78 175 PRO A O 1
ATOM 1369 N N . VAL A 1 176 ? -69.996 25.596 -11.096 1.00 32.34 176 VAL A N 1
ATOM 1370 C CA . VAL A 1 176 ? -71.357 25.029 -10.858 1.00 32.34 176 VAL A CA 1
ATOM 1371 C C . VAL A 1 176 ? -71.361 23.485 -11.105 1.00 32.34 176 VAL A C 1
ATOM 1373 O O . VAL A 1 176 ? -70.444 22.962 -11.731 1.00 32.34 176 VAL A O 1
ATOM 1376 N N . LYS A 1 177 ? -72.381 22.755 -10.609 1.00 38.34 177 LYS A N 1
ATOM 1377 C CA . LYS A 1 177 ? -72.744 21.319 -10.850 1.00 38.34 177 LYS A CA 1
ATOM 1378 C C . LYS A 1 177 ? -74.192 21.242 -11.427 1.00 38.34 177 LYS A C 1
ATOM 1380 O O . LYS A 1 177 ? -74.840 22.283 -11.307 1.00 38.34 177 LYS A O 1
ATOM 1385 N N . PRO A 1 178 ? -74.784 20.112 -11.917 1.00 53.91 178 PRO A N 1
ATOM 1386 C CA . PRO A 1 178 ? -74.436 18.672 -11.800 1.00 53.91 178 PRO A CA 1
ATOM 1387 C C . PRO A 1 178 ? -74.581 17.879 -13.147 1.00 53.91 178 PRO A C 1
ATOM 1389 O O . PRO A 1 178 ? -74.186 18.438 -14.163 1.00 53.91 178 PRO A O 1
ATOM 1392 N N . VAL A 1 179 ? -75.165 16.652 -13.140 1.00 38.44 179 VAL A N 1
ATOM 1393 C CA . VAL A 1 179 ? -75.583 15.773 -14.286 1.00 38.44 179 VAL A CA 1
ATOM 1394 C C . VAL A 1 179 ? -74.423 15.019 -15.001 1.00 38.44 179 VAL A C 1
ATOM 1396 O O . VAL A 1 179 ? -73.393 15.629 -15.260 1.00 38.44 179 VAL A O 1
ATOM 1399 N N . GLU A 1 180 ? -74.474 13.725 -15.385 1.00 36.62 180 GLU A N 1
ATOM 1400 C CA . GLU A 1 180 ? -75.198 12.524 -14.878 1.00 36.62 180 GLU A CA 1
ATOM 1401 C C . GLU A 1 180 ? -74.572 11.207 -15.454 1.00 36.62 180 GLU A C 1
ATOM 1403 O O . GLU A 1 180 ? -73.396 11.197 -15.812 1.00 36.62 180 GLU A O 1
ATOM 1408 N N . GLU A 1 181 ? -75.326 10.099 -15.465 1.00 41.62 181 GLU A N 1
ATOM 1409 C CA . GLU A 1 181 ? -74.957 8.675 -15.663 1.00 41.62 181 GLU A CA 1
ATOM 1410 C C . GLU A 1 181 ? -74.380 8.234 -17.040 1.00 41.62 181 GLU A C 1
ATOM 1412 O O . GLU A 1 181 ? -74.476 8.940 -18.041 1.00 41.62 181 GLU A O 1
ATOM 1417 N N . MET A 1 182 ? -73.864 6.988 -17.112 1.00 39.38 182 MET A N 1
ATOM 1418 C CA . MET A 1 182 ? -73.759 6.174 -18.346 1.00 39.38 182 MET A CA 1
ATOM 1419 C C . MET A 1 182 ? -74.092 4.677 -18.073 1.00 39.38 182 MET A C 1
ATOM 1421 O O . MET A 1 182 ? -73.916 4.248 -16.931 1.00 39.38 182 MET A O 1
ATOM 1425 N N . PRO A 1 183 ? -74.566 3.879 -19.066 1.00 48.41 183 PRO A N 1
ATOM 1426 C CA . PRO A 1 183 ? -75.480 2.750 -18.808 1.00 48.41 183 PRO A CA 1
ATOM 1427 C C . PRO A 1 183 ? -74.994 1.341 -19.263 1.00 48.41 183 PRO A C 1
ATOM 1429 O O . PRO A 1 183 ? -73.812 1.119 -19.515 1.00 48.41 183 PRO A O 1
ATOM 1432 N N . VAL A 1 184 ? -75.936 0.383 -19.335 1.00 36.84 184 VAL A N 1
ATOM 1433 C CA . VAL A 1 184 ? -75.781 -1.079 -19.553 1.00 36.84 184 VAL A CA 1
ATOM 1434 C C . VAL A 1 184 ? -76.326 -1.534 -20.934 1.00 36.84 184 VAL A C 1
ATOM 1436 O O . VAL A 1 184 ? -77.197 -0.868 -21.486 1.00 36.84 184 VAL A O 1
ATOM 1439 N N . GLY A 1 185 ? -75.843 -2.676 -21.462 1.00 32.44 185 GLY A N 1
ATOM 1440 C CA . GLY A 1 185 ? -76.281 -3.385 -22.697 1.00 32.44 185 GLY A CA 1
ATOM 1441 C C . GLY A 1 185 ? -75.073 -4.057 -23.394 1.00 32.44 185 GLY A C 1
ATOM 1442 O O . GLY A 1 185 ? -74.096 -3.354 -23.633 1.00 32.44 185 GLY A O 1
ATOM 1443 N N . VAL A 1 186 ? -74.944 -5.375 -23.664 1.00 35.50 186 VAL A N 1
ATOM 1444 C CA . VAL A 1 186 ? -75.899 -6.512 -23.862 1.00 35.50 186 VAL A CA 1
ATOM 1445 C C . VAL A 1 186 ? -76.779 -6.280 -25.117 1.00 35.50 186 VAL A C 1
ATOM 1447 O O . VAL A 1 186 ? -77.042 -5.122 -25.420 1.00 35.50 186 VAL A O 1
ATOM 1450 N N . GLU A 1 187 ? -77.192 -7.225 -25.979 1.00 36.59 187 GLU A N 1
ATOM 1451 C CA . GLU A 1 187 ? -77.416 -8.700 -25.974 1.00 36.59 187 GLU A CA 1
ATOM 1452 C C . GLU A 1 187 ? -77.203 -9.250 -27.426 1.00 36.59 187 GLU A C 1
ATOM 1454 O O . GLU A 1 187 ? -77.129 -8.437 -28.346 1.00 36.59 187 GLU A O 1
ATOM 1459 N N . GLU A 1 188 ? -77.152 -10.540 -27.811 1.00 41.38 188 GLU A N 1
ATOM 1460 C CA . GLU A 1 188 ? -76.848 -11.876 -27.224 1.00 41.38 188 GLU A CA 1
ATOM 1461 C C . GLU A 1 188 ? -76.720 -12.896 -28.416 1.00 41.38 188 GLU A C 1
ATOM 1463 O O . GLU A 1 188 ? -76.836 -12.479 -29.568 1.00 41.38 188 GLU A O 1
ATOM 1468 N N . THR A 1 189 ? -76.477 -14.219 -28.322 1.00 35.03 189 THR A N 1
ATOM 1469 C CA . THR A 1 189 ? -76.144 -15.132 -27.200 1.00 35.03 189 THR A CA 1
ATOM 1470 C C . THR A 1 189 ? -74.692 -15.655 -27.336 1.00 35.03 189 THR A C 1
ATOM 1472 O O . THR A 1 189 ? -73.804 -14.925 -26.911 1.00 35.03 189 THR A O 1
ATOM 1475 N N . LEU A 1 190 ? -74.274 -16.808 -27.907 1.00 37.59 190 LEU A N 1
ATOM 1476 C CA . LEU A 1 190 ? -74.849 -18.025 -28.550 1.00 37.59 190 LEU A CA 1
ATOM 1477 C C . LEU A 1 190 ? -73.828 -19.199 -28.403 1.00 37.59 190 LEU A C 1
ATOM 1479 O O . LEU A 1 190 ? -72.650 -18.933 -28.188 1.00 37.59 190 LEU A O 1
ATOM 1483 N N . GLN A 1 191 ? -74.130 -20.466 -28.737 1.00 39.53 191 GLN A N 1
ATOM 1484 C CA . GLN A 1 191 ? -74.891 -21.509 -28.008 1.00 39.53 191 GLN A CA 1
ATOM 1485 C C . GLN A 1 191 ? -74.340 -22.914 -28.406 1.00 39.53 191 GLN A C 1
ATOM 1487 O O . GLN A 1 191 ? -73.749 -23.035 -29.481 1.00 39.53 191 GLN A O 1
ATOM 1492 N N . HIS A 1 192 ? -74.502 -23.997 -27.622 1.00 41.03 192 HIS A N 1
ATOM 1493 C CA . HIS A 1 192 ? -75.348 -24.178 -26.420 1.00 41.03 192 HIS A CA 1
ATOM 1494 C C . HIS A 1 192 ? -74.540 -24.120 -25.083 1.00 41.03 192 HIS A C 1
ATOM 1496 O O . HIS A 1 192 ? -74.082 -23.018 -24.799 1.00 41.03 192 HIS A O 1
ATOM 1502 N N . ASP A 1 193 ? -74.263 -25.120 -24.221 1.00 29.88 193 ASP A N 1
ATOM 1503 C CA . ASP A 1 193 ? -74.663 -26.540 -24.090 1.00 29.88 193 ASP A CA 1
ATOM 1504 C C . ASP A 1 193 ? -74.424 -27.077 -22.637 1.00 29.88 193 ASP A C 1
ATOM 1506 O O . ASP A 1 193 ? -73.912 -26.339 -21.793 1.00 29.88 193 ASP A O 1
ATOM 1510 N N . VAL A 1 194 ? -74.815 -28.327 -22.325 1.00 29.36 194 VAL A N 1
ATOM 1511 C CA . VAL A 1 194 ? -74.905 -28.952 -20.963 1.00 29.36 194 VAL A CA 1
ATOM 1512 C C . VAL A 1 194 ? -74.459 -30.453 -20.982 1.00 29.36 194 VAL A C 1
ATOM 1514 O O . VAL A 1 194 ? -73.998 -30.867 -22.047 1.00 29.36 194 VAL A O 1
ATOM 1517 N N . PRO A 1 195 ? -74.577 -31.339 -19.938 1.00 49.94 195 PRO A N 1
ATOM 1518 C CA . PRO A 1 195 ? -75.017 -31.241 -18.520 1.00 49.94 195 PRO A CA 1
ATOM 1519 C C . PRO A 1 195 ? -74.062 -31.972 -17.498 1.00 49.94 195 PRO A C 1
ATOM 1521 O O . PRO A 1 195 ? -72.862 -32.028 -17.743 1.00 49.94 195 PRO A O 1
ATOM 1524 N N . VAL A 1 196 ? -74.614 -32.555 -16.402 1.00 34.09 196 VAL A N 1
ATOM 1525 C CA . VAL A 1 196 ? -74.047 -33.507 -15.380 1.00 34.09 196 VAL A CA 1
ATOM 1526 C C . VAL A 1 196 ? -72.928 -32.981 -14.433 1.00 34.09 196 VAL A C 1
ATOM 1528 O O . VAL A 1 196 ? -72.424 -31.884 -14.648 1.00 34.09 196 VAL A O 1
ATOM 1531 N N . ASP A 1 197 ? -72.557 -33.606 -13.292 1.00 30.61 197 ASP A N 1
ATOM 1532 C CA . ASP A 1 197 ? -72.847 -34.951 -12.715 1.00 30.61 197 ASP A CA 1
ATOM 1533 C C . ASP A 1 197 ? -72.950 -34.973 -11.150 1.00 30.61 197 ASP A C 1
ATOM 1535 O O . ASP A 1 197 ? -72.887 -33.909 -10.529 1.00 30.61 197 ASP A O 1
ATOM 1539 N N . VAL A 1 198 ? -73.154 -36.147 -10.510 1.00 32.03 198 VAL A N 1
ATOM 1540 C CA . VAL A 1 198 ? -73.705 -36.301 -9.128 1.00 32.03 198 VAL A CA 1
ATOM 1541 C C . VAL A 1 198 ? -72.971 -37.330 -8.205 1.00 32.03 198 VAL A C 1
ATOM 1543 O O . VAL A 1 198 ? -72.609 -38.402 -8.672 1.00 32.03 198 VAL A O 1
ATOM 1546 N N . GLU A 1 199 ? -72.864 -37.022 -6.886 1.00 34.00 199 GLU A N 1
ATOM 1547 C CA . GLU A 1 199 ? -72.559 -37.909 -5.703 1.00 34.00 199 GLU A CA 1
ATOM 1548 C C . GLU A 1 199 ? -71.231 -38.733 -5.697 1.00 34.00 199 GLU A C 1
ATOM 1550 O O . GLU A 1 199 ? -70.496 -38.746 -6.676 1.00 34.00 199 GLU A O 1
ATOM 1555 N N . GLU A 1 200 ? -70.805 -39.484 -4.659 1.00 32.50 200 GLU A N 1
ATOM 1556 C CA . GLU A 1 200 ? -70.657 -39.317 -3.181 1.00 32.50 200 GLU A CA 1
ATOM 1557 C C . GLU A 1 200 ? -69.647 -40.431 -2.698 1.00 32.50 200 GLU A C 1
ATOM 1559 O O . GLU A 1 200 ? -69.063 -41.121 -3.532 1.00 32.50 200 GLU A O 1
ATOM 1564 N N . LEU A 1 201 ? -69.453 -40.645 -1.380 1.00 34.06 201 LEU A N 1
ATOM 1565 C CA . LEU A 1 201 ? -68.693 -41.708 -0.669 1.00 34.06 201 LEU A CA 1
ATOM 1566 C C . LEU A 1 201 ? -67.171 -41.454 -0.542 1.00 34.06 201 LEU A C 1
ATOM 1568 O O . LEU A 1 201 ? -66.506 -41.120 -1.512 1.00 34.06 201 LEU A O 1
ATOM 1572 N N . GLN A 1 202 ? -66.511 -41.454 0.628 1.00 27.38 202 GLN A N 1
ATOM 1573 C CA . GLN A 1 202 ? -66.540 -42.221 1.902 1.00 27.38 202 GLN A CA 1
ATOM 1574 C C . GLN A 1 202 ? -65.518 -43.379 2.009 1.00 27.38 202 GLN A C 1
ATOM 1576 O O . GLN A 1 202 ? -65.761 -44.482 1.544 1.00 27.38 202 GLN A O 1
ATOM 1581 N N . GLU A 1 203 ? -64.467 -43.105 2.799 1.00 30.75 203 GLU A N 1
ATOM 1582 C CA . GLU A 1 203 ? -63.696 -43.997 3.697 1.00 30.75 203 GLU A CA 1
ATOM 1583 C C . GLU A 1 203 ? -62.977 -45.290 3.218 1.00 30.75 203 GLU A C 1
ATOM 1585 O O . GLU A 1 203 ? -63.337 -45.946 2.250 1.00 30.75 203 GLU A O 1
ATOM 1590 N N . LYS A 1 204 ? -62.037 -45.725 4.088 1.00 28.84 204 LYS A N 1
ATOM 1591 C CA . LYS A 1 204 ? -61.346 -47.036 4.164 1.00 28.84 204 LYS A CA 1
ATOM 1592 C C . LYS A 1 204 ? -60.275 -47.259 3.064 1.00 28.84 204 LYS A C 1
ATOM 1594 O O . LYS A 1 204 ? -60.341 -46.683 1.989 1.00 28.84 204 LYS A O 1
ATOM 1599 N N . SER A 1 205 ? -59.179 -47.992 3.298 1.00 31.23 205 SER A N 1
ATOM 1600 C CA . SER A 1 205 ? -58.837 -48.908 4.406 1.00 31.23 205 SER A CA 1
ATOM 1601 C C . SER A 1 205 ? -57.407 -48.709 4.941 1.00 31.23 205 SER A C 1
ATOM 1603 O O . SER A 1 205 ? -56.520 -48.254 4.223 1.00 31.23 205 SER A O 1
ATOM 1605 N N . GLN A 1 206 ? -57.166 -49.134 6.187 1.00 30.17 206 GLN A N 1
ATOM 1606 C CA . GLN A 1 206 ? -55.830 -49.468 6.710 1.00 30.17 206 GLN A CA 1
ATOM 1607 C C . GLN A 1 206 ? -55.578 -50.998 6.621 1.00 30.17 206 GLN A C 1
ATOM 1609 O O . GLN A 1 206 ? -56.425 -51.734 6.126 1.00 30.17 206 GLN A O 1
ATOM 1614 N N . GLU A 1 207 ? -54.440 -51.449 7.170 1.00 32.34 207 GLU A N 1
ATOM 1615 C CA . GLU A 1 207 ? -54.103 -52.833 7.583 1.00 32.34 207 GLU A CA 1
ATOM 1616 C C . GLU A 1 207 ? -53.746 -53.922 6.541 1.00 32.34 207 GLU A C 1
ATOM 1618 O O . GLU A 1 207 ? -54.612 -54.564 5.953 1.00 32.34 207 GLU A O 1
ATOM 1623 N N . LYS A 1 208 ? -52.442 -54.255 6.477 1.00 30.62 208 LYS A N 1
ATOM 1624 C CA . LYS A 1 208 ? -51.782 -55.557 6.823 1.00 30.62 208 LYS A CA 1
ATOM 1625 C C . LYS A 1 208 ? -50.403 -55.608 6.138 1.00 30.62 208 LYS A C 1
ATOM 1627 O O . LYS A 1 208 ? -50.295 -55.217 4.986 1.00 30.62 208 LYS A O 1
ATOM 1632 N N . GLN A 1 209 ? -49.256 -55.914 6.756 1.00 30.28 209 GLN A N 1
ATOM 1633 C CA . GLN A 1 209 ? -48.843 -56.842 7.831 1.00 30.28 209 GLN A CA 1
ATOM 1634 C C . GLN A 1 209 ? -48.745 -58.339 7.446 1.00 30.28 209 GLN A C 1
ATOM 1636 O O . GLN A 1 209 ? -49.658 -59.092 7.754 1.00 30.28 209 GLN A O 1
ATOM 1641 N N . GLN A 1 210 ? -47.553 -58.727 6.938 1.00 29.59 210 GLN A N 1
ATOM 1642 C CA . GLN A 1 210 ? -46.753 -59.930 7.314 1.00 29.59 210 GLN A CA 1
ATOM 1643 C C . GLN A 1 210 ? -47.307 -61.360 7.026 1.00 29.59 210 GLN A C 1
ATOM 1645 O O . GLN A 1 210 ? -48.495 -61.497 6.755 1.00 29.59 210 GLN A O 1
ATOM 1650 N N . PRO A 1 211 ? -46.514 -62.461 7.180 1.00 55.59 211 PRO A N 1
ATOM 1651 C CA . PRO A 1 211 ? -45.052 -62.674 6.987 1.00 55.59 211 PRO A CA 1
ATOM 1652 C C . PRO A 1 211 ? -44.652 -63.991 6.234 1.00 55.59 211 PRO A C 1
ATOM 1654 O O . PRO A 1 211 ? -45.450 -64.913 6.146 1.00 55.59 211 PRO A O 1
ATOM 1657 N N . GLU A 1 212 ? -43.372 -64.125 5.823 1.00 33.41 212 GLU A N 1
ATOM 1658 C CA . GLU A 1 212 ? -42.612 -65.381 5.508 1.00 33.41 212 GLU A CA 1
ATOM 1659 C C . GLU A 1 212 ? -41.084 -65.058 5.441 1.00 33.41 212 GLU A C 1
ATOM 1661 O O . GLU A 1 212 ? -40.758 -63.898 5.189 1.00 33.41 212 GLU A O 1
ATOM 1666 N N . GLN A 1 213 ? -40.045 -65.878 5.722 1.00 32.50 213 GLN A N 1
ATOM 1667 C CA . GLN A 1 213 ? -39.813 -67.295 6.135 1.00 32.50 213 GLN A CA 1
ATOM 1668 C C . GLN A 1 213 ? -39.769 -68.388 5.029 1.00 32.50 213 GLN A C 1
ATOM 1670 O O . GLN A 1 213 ? -40.583 -68.334 4.126 1.00 32.50 213 GLN A O 1
ATOM 1675 N N . ALA A 1 214 ? -38.907 -69.433 5.046 1.00 36.00 214 ALA A N 1
ATOM 1676 C CA . ALA A 1 214 ? -37.545 -69.606 5.618 1.00 36.00 214 ALA A CA 1
ATOM 1677 C C . ALA A 1 214 ? -36.734 -70.761 4.924 1.00 36.00 214 ALA A C 1
ATOM 1679 O O . ALA A 1 214 ? -37.332 -71.646 4.317 1.00 36.00 214 ALA A O 1
ATOM 1680 N N . VAL A 1 215 ? -35.394 -70.815 5.134 1.00 32.03 215 VAL A N 1
ATOM 1681 C CA . VAL A 1 215 ? -34.418 -71.896 4.730 1.00 32.03 215 VAL A CA 1
ATOM 1682 C C . VAL A 1 215 ? -34.214 -72.013 3.174 1.00 32.03 215 VAL A C 1
ATOM 1684 O O . VAL A 1 215 ? -34.790 -71.185 2.480 1.00 32.03 215 VAL A O 1
ATOM 1687 N N . PHE A 1 216 ? -33.392 -72.830 2.462 1.00 27.05 216 PHE A N 1
ATOM 1688 C CA . PHE A 1 216 ? -32.448 -73.977 2.640 1.00 27.05 216 PHE A CA 1
ATOM 1689 C C . PHE A 1 216 ? -31.555 -74.132 1.355 1.00 27.05 216 PHE A C 1
ATOM 1691 O O . PHE A 1 216 ? -32.092 -73.962 0.268 1.00 27.05 216 PHE A O 1
ATOM 1698 N N . GLU A 1 217 ? -30.249 -74.482 1.290 1.00 31.55 217 GLU A N 1
ATOM 1699 C CA . GLU A 1 217 ? -29.148 -74.539 2.286 1.00 31.55 217 GLU A CA 1
ATOM 1700 C C . GLU A 1 217 ? -27.701 -74.429 1.686 1.00 31.55 217 GLU A C 1
ATOM 1702 O O . GLU A 1 217 ? -26.962 -73.544 2.109 1.00 31.55 217 GLU A O 1
ATOM 1707 N N . LYS A 1 218 ? -27.241 -75.308 0.758 1.00 34.84 218 LYS A N 1
ATOM 1708 C CA . LYS A 1 218 ? -25.791 -75.511 0.424 1.00 34.84 218 LYS A CA 1
ATOM 1709 C C . LYS A 1 218 ? -25.428 -75.731 -1.063 1.00 34.84 218 LYS A C 1
ATOM 1711 O O . LYS A 1 218 ? -26.030 -76.576 -1.714 1.00 34.84 218 LYS A O 1
ATOM 1716 N N . SER A 1 219 ? -24.289 -75.174 -1.513 1.00 35.06 219 SER A N 1
ATOM 1717 C CA . SER A 1 219 ? -23.190 -75.932 -2.175 1.00 35.06 219 SER A CA 1
ATOM 1718 C C . SER A 1 219 ? -21.850 -75.148 -2.151 1.00 35.06 219 SER A C 1
ATOM 1720 O O . SER A 1 219 ? -21.815 -74.006 -1.703 1.00 35.06 219 SER A O 1
ATOM 1722 N N . GLN A 1 220 ? -20.724 -75.795 -2.488 1.00 33.56 220 GLN A N 1
ATOM 1723 C CA . GLN A 1 220 ? -19.370 -75.481 -1.975 1.00 33.56 220 GLN A CA 1
ATOM 1724 C C . GLN A 1 220 ? -18.422 -74.716 -2.931 1.00 33.56 220 GLN A C 1
ATOM 1726 O O . GLN A 1 220 ? -18.502 -74.912 -4.141 1.00 33.56 220 GLN A O 1
ATOM 1731 N N . ARG A 1 221 ? -17.411 -74.050 -2.324 1.00 33.62 221 ARG A N 1
ATOM 1732 C CA . ARG A 1 221 ? -15.985 -73.809 -2.729 1.00 33.62 221 ARG A CA 1
ATOM 1733 C C . ARG A 1 221 ? -15.586 -72.321 -2.640 1.00 33.62 221 ARG A C 1
ATOM 1735 O O . ARG A 1 221 ? -16.218 -71.508 -3.294 1.00 33.62 221 ARG A O 1
ATOM 1742 N N . SER A 1 222 ? -14.647 -71.831 -1.816 1.00 31.50 222 SER A N 1
ATOM 1743 C CA . SER A 1 222 ? -13.334 -72.277 -1.275 1.00 31.50 222 SER A CA 1
ATOM 1744 C C . SER A 1 222 ? -12.128 -71.606 -1.962 1.00 31.50 222 SER A C 1
ATOM 1746 O O . SER A 1 222 ? -11.540 -72.172 -2.883 1.00 31.50 222 SER A O 1
ATOM 1748 N N . VAL A 1 223 ? -11.729 -70.439 -1.446 1.00 37.88 223 VAL A N 1
ATOM 1749 C CA . VAL A 1 223 ? -10.347 -69.917 -1.443 1.00 37.88 223 VAL A CA 1
ATOM 1750 C C . VAL A 1 223 ? -10.142 -69.257 -0.073 1.00 37.88 223 VAL A C 1
ATOM 1752 O O . VAL A 1 223 ? -11.074 -68.638 0.440 1.00 37.88 223 VAL A O 1
ATOM 1755 N N . GLU A 1 224 ? -8.968 -69.420 0.534 1.00 36.44 224 GLU A N 1
ATOM 1756 C CA . GLU A 1 224 ? -8.639 -68.908 1.873 1.00 36.44 224 GLU A CA 1
ATOM 1757 C C . GLU A 1 224 ? -7.585 -67.790 1.792 1.00 36.44 224 GLU A C 1
ATOM 1759 O O . GLU A 1 224 ? -6.668 -67.865 0.976 1.00 36.44 224 GLU A O 1
ATOM 1764 N N . GLU A 1 225 ? -7.671 -66.796 2.682 1.00 41.41 225 GLU A N 1
ATOM 1765 C CA . GLU A 1 225 ? -6.589 -65.840 2.967 1.00 41.41 225 GLU A CA 1
ATOM 1766 C C . GLU A 1 225 ? -6.244 -65.848 4.475 1.00 41.41 225 GLU A C 1
ATOM 1768 O O . GLU A 1 225 ? -7.087 -66.216 5.300 1.00 41.41 225 GLU A O 1
ATOM 1773 N N . PRO A 1 226 ? -4.992 -65.527 4.863 1.00 47.09 226 PRO A N 1
ATOM 1774 C CA . PRO A 1 226 ? -4.432 -66.008 6.124 1.00 47.09 226 PRO A CA 1
ATOM 1775 C C . PRO A 1 226 ? -4.819 -65.228 7.392 1.00 47.09 226 PRO A C 1
ATOM 1777 O O . PRO A 1 226 ? -4.829 -64.001 7.462 1.00 47.09 226 PRO A O 1
ATOM 1780 N N . VAL A 1 227 ? -5.017 -66.023 8.444 1.00 40.78 227 VAL A N 1
ATOM 1781 C CA . VAL A 1 227 ? -5.288 -65.681 9.849 1.00 40.78 227 VAL A CA 1
ATOM 1782 C C . VAL A 1 227 ? -4.448 -64.525 10.417 1.00 40.78 227 VAL A C 1
ATOM 1784 O O . VAL A 1 227 ? -3.219 -64.580 10.438 1.00 40.78 227 VAL A O 1
ATOM 1787 N N . THR A 1 228 ? -5.118 -63.598 11.109 1.00 38.66 228 THR A N 1
ATOM 1788 C CA . THR A 1 228 ? -4.572 -62.925 12.306 1.00 38.66 228 THR A CA 1
ATOM 1789 C C . THR A 1 228 ? -5.518 -63.135 13.497 1.00 38.66 228 THR A C 1
ATOM 1791 O O . THR A 1 228 ? -6.714 -63.355 13.311 1.00 38.66 228 THR A O 1
ATOM 1794 N N . LYS A 1 229 ? -4.982 -63.172 14.728 1.00 45.12 229 LYS A N 1
ATOM 1795 C CA . LYS A 1 229 ? -5.744 -63.499 15.954 1.00 45.12 229 LYS A CA 1
ATOM 1796 C C . LYS A 1 229 ? -6.183 -62.237 16.734 1.00 45.12 229 LYS A C 1
ATOM 1798 O O . LYS A 1 229 ? -5.545 -61.198 16.575 1.00 45.12 229 LYS A O 1
ATOM 1803 N N . PRO A 1 230 ? -7.260 -62.308 17.547 1.00 50.56 230 PRO A N 1
ATOM 1804 C CA . PRO A 1 230 ? -7.985 -61.123 18.027 1.00 50.56 230 PRO A CA 1
ATOM 1805 C C . PRO A 1 230 ? -7.632 -60.672 19.465 1.00 50.56 230 PRO A C 1
ATOM 1807 O O . PRO A 1 230 ? -6.763 -61.246 20.114 1.00 50.56 230 PRO A O 1
ATOM 1810 N N . VAL A 1 231 ? -8.431 -59.711 19.964 1.00 41.38 231 VAL A N 1
ATOM 1811 C CA . VAL A 1 231 ? -8.568 -59.192 21.349 1.00 41.38 231 VAL A CA 1
ATOM 1812 C C . VAL A 1 231 ? -7.655 -58.024 21.750 1.00 41.38 231 VAL A C 1
ATOM 1814 O O . VAL A 1 231 ? -6.518 -58.218 22.167 1.00 41.38 231 VAL A O 1
ATOM 1817 N N . ALA A 1 232 ? -8.242 -56.819 21.780 1.00 45.41 232 ALA A N 1
ATOM 1818 C CA . ALA A 1 232 ? -8.419 -56.033 23.014 1.00 45.41 232 ALA A CA 1
ATOM 1819 C C . ALA A 1 232 ? -9.334 -54.814 22.759 1.00 45.41 232 ALA A C 1
ATOM 1821 O O . ALA A 1 232 ? -8.956 -53.894 22.037 1.00 45.41 232 ALA A O 1
ATOM 1822 N N . GLU A 1 233 ? -10.522 -54.773 23.370 1.00 48.12 233 GLU A N 1
ATOM 1823 C CA . GLU A 1 233 ? -11.373 -53.573 23.356 1.00 48.12 233 GLU A CA 1
ATOM 1824 C C . GLU A 1 233 ? -10.904 -52.558 24.420 1.00 48.12 233 GLU A C 1
ATOM 1826 O O . GLU A 1 233 ? -10.652 -52.946 25.568 1.00 48.12 233 GLU A O 1
ATOM 1831 N N . PRO A 1 234 ? -10.796 -51.254 24.100 1.00 48.91 234 PRO A N 1
ATOM 1832 C CA . PRO A 1 234 ? -10.510 -50.232 25.099 1.00 48.91 234 PRO A CA 1
ATOM 1833 C C . PRO A 1 234 ? -11.745 -49.984 25.977 1.00 48.91 234 PRO A C 1
ATOM 1835 O O . PRO A 1 234 ? -12.827 -49.673 25.483 1.00 48.91 234 PRO A O 1
ATOM 1838 N N . LYS A 1 235 ? -11.576 -50.085 27.301 1.00 51.12 235 LYS A N 1
ATOM 1839 C CA . LYS A 1 235 ? -12.648 -49.825 28.278 1.00 51.12 235 LYS A CA 1
ATOM 1840 C C . LYS A 1 235 ? -13.200 -48.393 28.127 1.00 51.12 235 LYS A C 1
ATOM 1842 O O . LYS A 1 235 ? -12.402 -47.472 27.942 1.00 51.12 235 LYS A O 1
ATOM 1847 N N . PRO A 1 236 ? -14.519 -48.170 28.276 1.00 39.16 236 PRO A N 1
ATOM 1848 C CA . PRO A 1 236 ? -15.106 -46.839 28.160 1.00 39.16 236 PRO A CA 1
ATOM 1849 C C . PRO A 1 236 ? -14.664 -45.934 29.318 1.00 39.16 236 PRO A C 1
ATOM 1851 O O . PRO A 1 236 ? -15.041 -46.136 30.473 1.00 39.16 236 PRO A O 1
ATOM 1854 N N . THR A 1 237 ? -13.871 -44.910 29.009 1.00 44.09 237 THR A N 1
ATOM 1855 C CA . THR A 1 237 ? -13.496 -43.867 29.971 1.00 44.09 237 THR A CA 1
ATOM 1856 C C . THR A 1 237 ? -14.690 -42.948 30.219 1.00 44.09 237 THR A C 1
ATOM 1858 O O . THR A 1 237 ? -15.196 -42.330 29.284 1.00 44.09 237 THR A O 1
ATOM 1861 N N . ILE A 1 238 ? -15.128 -42.823 31.474 1.00 51.19 238 ILE A N 1
ATOM 1862 C CA . ILE A 1 238 ? -16.263 -41.967 31.850 1.00 51.19 238 ILE A CA 1
ATOM 1863 C C . ILE A 1 238 ? -15.884 -40.492 31.643 1.00 51.19 238 ILE A C 1
ATOM 1865 O O . ILE A 1 238 ? -15.150 -39.904 32.441 1.00 51.19 238 ILE A O 1
ATOM 1869 N N . VAL A 1 239 ? -16.397 -39.888 30.570 1.00 46.25 239 VAL A N 1
ATOM 1870 C CA . VAL A 1 239 ? -16.338 -38.440 30.337 1.00 46.25 239 VAL A CA 1
ATOM 1871 C C . VAL A 1 239 ? -17.563 -37.808 30.990 1.00 46.25 239 VAL A C 1
ATOM 1873 O O . VAL A 1 239 ? -18.685 -38.235 30.745 1.00 46.25 239 VAL A O 1
ATOM 1876 N N . LYS A 1 240 ? -17.335 -36.807 31.845 1.00 43.34 240 LYS A N 1
ATOM 1877 C CA . LYS A 1 240 ? -18.395 -36.112 32.591 1.00 43.34 240 LYS A CA 1
ATOM 1878 C C . LYS A 1 240 ? -19.290 -35.308 31.651 1.00 43.34 240 LYS A C 1
ATOM 1880 O O . LYS A 1 240 ? -18.793 -34.705 30.699 1.00 43.34 240 LYS A O 1
ATOM 1885 N N . ASP A 1 241 ? -20.576 -35.255 31.974 1.00 45.59 241 ASP A N 1
ATOM 1886 C CA . ASP A 1 241 ? -21.602 -34.612 31.161 1.00 45.59 241 ASP A CA 1
ATOM 1887 C C . ASP A 1 241 ? -21.295 -33.133 30.899 1.00 45.59 241 ASP A C 1
ATOM 1889 O O . ASP A 1 241 ? -21.142 -32.320 31.814 1.00 45.59 241 ASP A O 1
ATOM 1893 N N . ILE A 1 242 ? -21.227 -32.779 29.617 1.00 54.09 242 ILE A N 1
ATOM 1894 C CA . ILE A 1 242 ? -21.227 -31.387 29.173 1.00 54.09 242 ILE A CA 1
ATOM 1895 C C . ILE A 1 242 ? -22.700 -30.979 29.067 1.00 54.09 242 ILE A C 1
ATOM 1897 O O . ILE A 1 242 ? -23.435 -31.643 28.333 1.00 54.09 242 ILE A O 1
ATOM 1901 N N . PRO A 1 243 ? -23.159 -29.908 29.744 1.00 48.31 243 PRO A N 1
ATOM 1902 C CA . PRO A 1 243 ? -24.550 -29.490 29.652 1.00 48.31 243 PRO A CA 1
ATOM 1903 C C . PRO A 1 243 ? -24.880 -29.113 28.205 1.00 48.31 243 PRO A C 1
ATOM 1905 O O . PRO A 1 243 ? -24.364 -28.126 27.670 1.00 48.31 243 PRO A O 1
ATOM 1908 N N . LEU A 1 244 ? -25.744 -29.911 27.571 1.00 48.47 244 LEU A N 1
ATOM 1909 C CA . LEU A 1 244 ? -26.312 -29.593 26.269 1.00 48.47 244 LEU A CA 1
ATOM 1910 C C . LEU A 1 244 ? -27.066 -28.274 26.405 1.00 48.47 244 LEU A C 1
ATOM 1912 O O . LEU A 1 244 ? -28.065 -28.179 27.113 1.00 48.47 244 LEU A O 1
ATOM 1916 N N . LYS A 1 245 ? -26.555 -27.231 25.750 1.00 59.06 245 LYS A N 1
ATOM 1917 C CA . LYS A 1 245 ? -27.181 -25.914 25.778 1.00 59.06 245 LYS A CA 1
ATOM 1918 C C . LYS A 1 245 ? -28.449 -25.959 24.931 1.00 59.06 245 LYS A C 1
ATOM 1920 O O . LYS A 1 245 ? -28.379 -25.766 23.718 1.00 59.06 245 LYS A O 1
ATOM 1925 N N . GLU A 1 246 ? -29.577 -26.223 25.582 1.00 61.31 246 GLU A N 1
ATOM 1926 C CA . GLU A 1 246 ? -30.907 -26.187 24.979 1.00 61.31 246 GLU A CA 1
ATOM 1927 C C . GLU A 1 246 ? -31.092 -24.862 24.230 1.00 61.31 246 GLU A C 1
ATOM 1929 O O . GLU A 1 246 ? -31.120 -23.780 24.822 1.00 61.31 246 GLU A O 1
ATOM 1934 N N . VAL A 1 247 ? -31.140 -24.941 22.898 1.00 70.44 247 VAL A N 1
ATOM 1935 C CA . VAL A 1 247 ? -31.337 -23.765 22.049 1.00 70.44 247 VAL A CA 1
ATOM 1936 C C . VAL A 1 247 ? -32.780 -23.333 22.229 1.00 70.44 247 VAL A C 1
ATOM 1938 O O . VAL A 1 247 ? -33.700 -24.103 21.952 1.00 70.44 247 VAL A O 1
ATOM 1941 N N . SER A 1 248 ? -32.978 -22.112 22.719 1.00 84.06 248 SER A N 1
ATOM 1942 C CA . SER A 1 248 ? -34.306 -21.667 23.127 1.00 84.06 248 SER A CA 1
ATOM 1943 C C . SER A 1 248 ? -35.281 -21.678 21.942 1.00 84.06 248 SER A C 1
ATOM 1945 O O . SER A 1 248 ? -34.917 -21.354 20.808 1.00 84.06 248 SER A O 1
ATOM 1947 N N . SER A 1 249 ? -36.544 -22.037 22.190 1.00 80.69 249 SER A N 1
ATOM 1948 C CA . SER A 1 249 ? -37.571 -22.132 21.135 1.00 80.69 249 SER A CA 1
ATOM 1949 C C . SER A 1 249 ? -37.703 -20.828 20.323 1.00 80.69 249 SER A C 1
ATOM 1951 O O . SER A 1 249 ? -37.870 -20.845 19.102 1.00 80.69 249 SER A O 1
ATOM 1953 N N . SER A 1 250 ? -37.499 -19.678 20.975 1.00 85.50 250 SER A N 1
ATOM 1954 C CA . SER A 1 250 ? -37.448 -18.357 20.341 1.00 85.50 250 SER A CA 1
ATOM 1955 C C . SER A 1 250 ? -36.231 -18.150 19.423 1.00 85.50 250 SER A C 1
ATOM 1957 O O . SER A 1 250 ? -36.362 -17.491 18.390 1.00 85.50 250 SER A O 1
ATOM 1959 N N . GLU A 1 251 ? -35.063 -18.723 19.730 1.00 88.50 251 GLU A N 1
ATOM 1960 C CA . GLU A 1 251 ? -33.899 -18.721 18.833 1.00 88.50 251 GLU A CA 1
ATOM 1961 C C . GLU A 1 251 ? -34.123 -19.613 17.607 1.00 88.50 251 GLU A C 1
ATOM 1963 O O . GLU A 1 251 ? -33.789 -19.195 16.496 1.00 88.50 251 GLU A O 1
ATOM 1968 N N . LEU A 1 252 ? -34.736 -20.791 17.772 1.00 88.94 252 LEU A N 1
ATOM 1969 C CA . LEU A 1 252 ? -35.090 -21.675 16.652 1.00 88.94 252 LEU A CA 1
ATOM 1970 C C . LEU A 1 252 ? -36.116 -21.016 15.716 1.00 88.94 252 LEU A C 1
ATOM 1972 O O . LEU A 1 252 ? -35.909 -20.977 14.502 1.00 88.94 252 LEU A O 1
ATOM 1976 N N . LEU A 1 253 ? -37.168 -20.408 16.274 1.00 92.19 253 LEU A N 1
ATOM 1977 C CA . LEU A 1 253 ? -38.169 -19.646 15.521 1.00 92.19 253 LEU A CA 1
ATOM 1978 C C . LEU A 1 253 ? -37.529 -18.471 14.761 1.00 92.19 253 LEU A C 1
ATOM 1980 O O . LEU A 1 253 ? -37.807 -18.265 13.577 1.00 92.19 253 LEU A O 1
ATOM 1984 N N . LYS A 1 254 ? -36.608 -17.740 15.399 1.00 94.12 254 LYS A N 1
ATOM 1985 C CA . LYS A 1 254 ? -35.865 -16.633 14.778 1.00 94.12 254 LYS A CA 1
ATOM 1986 C C . LYS A 1 254 ? -34.933 -17.102 13.653 1.00 94.12 254 LYS A C 1
ATOM 1988 O O . LYS A 1 254 ? -34.823 -16.420 12.634 1.00 94.12 254 LYS A O 1
ATOM 1993 N N . GLN A 1 255 ? -34.295 -18.267 13.796 1.00 94.94 255 GLN A N 1
ATOM 1994 C CA . GLN A 1 255 ? -33.503 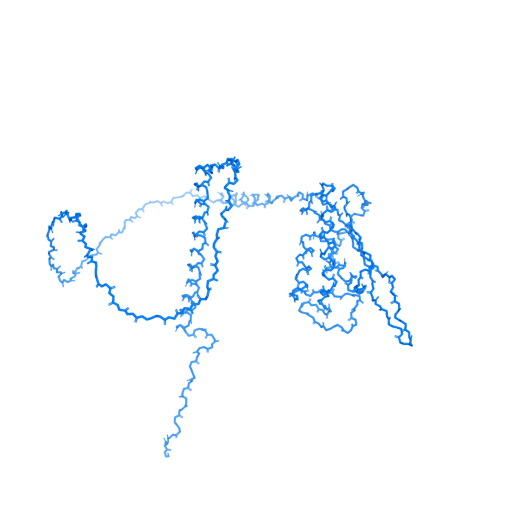-18.889 12.728 1.00 94.94 255 GLN A CA 1
ATOM 1995 C C . GLN A 1 255 ? -34.385 -19.339 11.553 1.00 94.94 255 GLN A C 1
ATOM 1997 O O . GLN A 1 255 ? -34.030 -19.090 10.399 1.00 94.94 255 GLN A O 1
ATOM 2002 N N . ALA A 1 256 ? -35.554 -19.930 11.822 1.00 94.88 256 ALA A N 1
ATOM 2003 C CA . ALA A 1 256 ? -36.513 -20.328 10.792 1.00 94.88 256 ALA A CA 1
ATOM 2004 C C . ALA A 1 256 ? -37.031 -19.117 9.992 1.00 94.88 256 ALA A C 1
ATOM 2006 O O . ALA A 1 256 ? -36.970 -19.125 8.762 1.00 94.88 256 ALA A O 1
ATOM 2007 N N . GLN A 1 257 ? -37.439 -18.040 10.675 1.00 97.06 257 GLN A N 1
ATOM 2008 C CA . GLN A 1 257 ? -37.855 -16.785 10.036 1.00 97.06 257 GLN A CA 1
ATOM 2009 C C . GLN A 1 257 ? -36.733 -16.153 9.198 1.00 97.06 257 GLN A C 1
ATOM 2011 O O . GLN A 1 257 ? -36.979 -15.711 8.074 1.00 97.06 257 GLN A O 1
ATOM 2016 N N . ALA A 1 258 ? -35.492 -16.142 9.700 1.00 95.56 258 ALA A N 1
ATOM 2017 C CA . ALA A 1 258 ? -34.345 -15.639 8.945 1.00 95.56 258 ALA A CA 1
ATOM 2018 C C . ALA A 1 258 ? -34.081 -16.470 7.675 1.00 95.56 258 ALA A C 1
ATOM 2020 O O . ALA A 1 258 ? -33.861 -15.897 6.607 1.00 95.56 258 ALA A O 1
ATOM 2021 N N . LYS A 1 259 ? -34.160 -17.805 7.773 1.00 95.00 259 LYS A N 1
ATOM 2022 C CA . LYS A 1 259 ? -33.967 -18.736 6.652 1.00 95.00 259 LYS A CA 1
ATOM 2023 C C . LYS A 1 259 ? -35.065 -18.594 5.593 1.00 95.00 259 LYS A C 1
ATOM 2025 O O . LYS A 1 259 ? -34.739 -18.512 4.411 1.00 95.00 259 LYS A O 1
ATOM 2030 N N . ALA A 1 260 ? -36.332 -18.473 5.997 1.00 92.88 260 ALA A N 1
ATOM 2031 C CA . ALA A 1 260 ? -37.436 -18.157 5.088 1.00 92.88 260 ALA A CA 1
ATOM 2032 C C . ALA A 1 260 ? -37.196 -16.811 4.381 1.00 92.88 260 ALA A C 1
ATOM 2034 O O . ALA A 1 260 ? -37.164 -16.738 3.157 1.00 92.88 260 ALA A O 1
ATOM 2035 N N . ALA A 1 261 ? -36.851 -15.761 5.132 1.00 94.38 261 ALA A N 1
ATOM 2036 C CA . ALA A 1 261 ? -36.523 -14.454 4.567 1.00 94.38 261 ALA A CA 1
ATOM 2037 C C . ALA A 1 261 ? -35.260 -14.437 3.673 1.00 94.38 261 ALA A C 1
ATOM 2039 O O . ALA A 1 261 ? -34.998 -13.413 3.036 1.00 94.38 261 ALA A O 1
ATOM 2040 N N . GLU A 1 262 ? -34.454 -15.503 3.619 1.00 92.94 262 GLU A N 1
ATOM 2041 C CA . GLU A 1 262 ? -33.423 -15.697 2.592 1.00 92.94 262 GLU A CA 1
ATOM 2042 C C . GLU A 1 262 ? -33.927 -16.433 1.347 1.00 92.94 262 GLU A C 1
ATOM 2044 O O . GLU A 1 262 ? -33.461 -16.115 0.252 1.00 92.94 262 GLU A O 1
ATOM 2049 N N . LEU A 1 263 ? -34.845 -17.395 1.487 1.00 89.50 263 LEU A N 1
ATOM 2050 C CA . LEU A 1 263 ? -35.446 -18.119 0.359 1.00 89.50 263 LEU A CA 1
ATOM 2051 C C . LEU A 1 263 ? -36.269 -17.165 -0.515 1.00 89.50 263 LEU A C 1
ATOM 2053 O O . LEU A 1 263 ? -35.939 -17.003 -1.688 1.00 89.50 263 LEU A O 1
ATOM 2057 N N . ASN A 1 264 ? -37.141 -16.354 0.091 1.00 91.12 264 ASN A N 1
ATOM 2058 C CA . ASN A 1 264 ? -37.901 -15.310 -0.609 1.00 91.12 264 ASN A CA 1
ATOM 2059 C C . ASN A 1 264 ? -36.998 -14.245 -1.284 1.00 91.12 264 ASN A C 1
ATOM 2061 O O . ASN A 1 264 ? -37.435 -13.522 -2.177 1.00 91.12 264 ASN A O 1
ATOM 2065 N N . LYS A 1 265 ? -35.725 -14.111 -0.867 1.00 90.50 265 LYS A N 1
ATOM 2066 C CA . LYS A 1 265 ? -34.711 -13.240 -1.509 1.00 90.50 265 LYS A CA 1
ATOM 2067 C C . LYS A 1 265 ? -33.889 -13.945 -2.599 1.00 90.50 265 LYS A C 1
ATOM 2069 O O . LYS A 1 265 ? -33.107 -13.275 -3.280 1.00 90.50 265 LYS A O 1
ATOM 2074 N N . LYS A 1 266 ? -33.996 -15.269 -2.721 1.00 89.25 266 LYS A N 1
ATOM 2075 C CA . LYS A 1 266 ? -33.433 -16.087 -3.807 1.00 89.25 266 LYS A CA 1
ATOM 2076 C C . LYS A 1 266 ? -34.480 -16.264 -4.906 1.00 89.25 266 LYS A C 1
ATOM 2078 O O . LYS A 1 266 ? -34.169 -15.973 -6.052 1.00 89.25 266 LYS A O 1
ATOM 2083 N N . GLU A 1 267 ? -35.720 -16.585 -4.545 1.00 89.75 267 GLU A N 1
ATOM 2084 C CA . GLU A 1 267 ? -36.880 -16.639 -5.452 1.00 89.75 267 GLU A CA 1
ATOM 2085 C C . GLU A 1 267 ? -37.012 -15.339 -6.257 1.00 89.75 267 GLU A C 1
ATOM 2087 O O . GLU A 1 267 ? -36.827 -15.364 -7.468 1.00 89.75 267 GLU A O 1
ATOM 2092 N N . LYS A 1 268 ? -37.086 -14.179 -5.588 1.00 89.31 268 LYS A N 1
ATOM 2093 C CA . LYS A 1 268 ? -37.127 -12.852 -6.243 1.00 89.31 268 LYS A CA 1
ATOM 2094 C C . LYS A 1 268 ? -35.909 -12.476 -7.094 1.00 89.31 268 LYS A C 1
ATOM 2096 O O . LYS A 1 268 ? -35.941 -11.474 -7.802 1.00 89.31 268 LYS A O 1
ATOM 2101 N N . LYS A 1 269 ? -34.808 -13.230 -7.016 1.00 89.50 269 LYS A N 1
ATOM 2102 C CA . LYS A 1 269 ? -33.668 -13.087 -7.940 1.00 89.50 269 LYS A CA 1
ATOM 2103 C C . LYS A 1 269 ? -33.787 -14.027 -9.129 1.00 89.50 269 LYS A C 1
ATOM 2105 O O . LYS A 1 269 ? -33.371 -13.645 -10.212 1.00 89.50 269 LYS A O 1
ATOM 2110 N N . ASN A 1 270 ? -34.333 -15.222 -8.925 1.00 90.50 270 ASN A N 1
ATOM 2111 C CA . ASN A 1 270 ? -34.603 -16.177 -9.991 1.00 90.50 270 ASN A CA 1
ATOM 2112 C C . ASN A 1 270 ? -35.724 -15.647 -10.90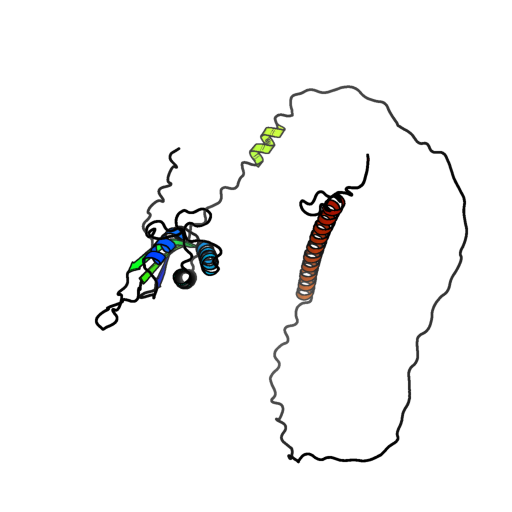0 1.00 90.50 270 ASN A C 1
ATOM 2114 O O . ASN A 1 270 ? -35.538 -15.620 -12.110 1.00 90.50 270 ASN A O 1
ATOM 2118 N N . GLU A 1 271 ? -36.806 -15.118 -10.316 1.00 90.69 271 GLU A N 1
ATOM 2119 C CA . GLU A 1 271 ? -37.882 -14.391 -11.012 1.00 90.69 271 GLU A CA 1
ATOM 2120 C C . GLU A 1 271 ? -37.304 -13.267 -11.888 1.00 90.69 271 GLU A C 1
ATOM 2122 O O . GLU A 1 271 ? -37.470 -13.272 -13.102 1.00 90.69 271 GLU A O 1
ATOM 2127 N N . ALA A 1 272 ? -36.505 -12.364 -11.304 1.00 90.19 272 ALA A N 1
ATOM 2128 C CA . ALA A 1 272 ? -35.878 -11.257 -12.033 1.00 90.19 272 ALA A CA 1
ATOM 2129 C C . ALA A 1 272 ? -34.850 -11.695 -13.104 1.00 90.19 272 ALA A C 1
ATOM 2131 O O . ALA A 1 272 ? -34.535 -10.918 -14.006 1.00 90.19 272 ALA A O 1
ATOM 2132 N N . VAL A 1 273 ? -34.303 -12.915 -13.027 1.00 91.38 273 VAL A N 1
ATOM 2133 C CA . VAL A 1 273 ? -33.475 -13.501 -14.098 1.00 91.38 273 VAL A CA 1
ATOM 2134 C C . VAL A 1 273 ? -34.363 -14.050 -15.217 1.00 91.38 273 VAL A C 1
ATOM 2136 O O . VAL A 1 273 ? -34.114 -13.737 -16.379 1.00 91.38 273 VAL A O 1
ATOM 2139 N N . GLN A 1 274 ? -35.434 -14.772 -14.880 1.00 90.81 274 GLN A N 1
ATOM 2140 C CA . GLN A 1 274 ? -36.414 -15.294 -15.840 1.00 90.81 274 GLN A CA 1
ATOM 2141 C C . GLN A 1 274 ? -37.133 -14.168 -16.602 1.00 90.81 274 GLN A C 1
ATOM 2143 O O . GLN A 1 274 ? -37.324 -14.268 -17.814 1.00 90.81 274 GLN A O 1
ATOM 2148 N N . GLU A 1 275 ? -37.456 -13.053 -15.937 1.00 93.31 275 GLU A N 1
ATOM 2149 C CA . GLU A 1 275 ? -37.952 -11.831 -16.584 1.00 93.31 275 GLU A CA 1
ATOM 2150 C C . GLU A 1 275 ? -36.966 -11.330 -17.653 1.00 93.31 275 GLU A C 1
ATOM 2152 O O . GLU A 1 275 ? -37.355 -11.111 -18.802 1.00 93.31 275 GLU A O 1
ATOM 2157 N N . VAL A 1 276 ? -35.677 -11.204 -17.316 1.00 93.12 276 VAL A N 1
ATOM 2158 C CA . VAL A 1 276 ? -34.629 -10.743 -18.245 1.00 93.12 276 VAL A CA 1
ATOM 2159 C C . VAL A 1 276 ? -34.409 -11.721 -19.407 1.00 93.12 276 VAL A C 1
ATOM 2161 O O . VAL A 1 276 ? -34.220 -11.276 -20.541 1.00 93.12 276 VAL A O 1
ATOM 2164 N N . GLU A 1 277 ? -34.473 -13.030 -19.161 1.00 90.50 277 GLU A N 1
ATOM 2165 C CA . GLU A 1 277 ? -34.386 -14.062 -20.204 1.00 90.50 277 GLU A CA 1
ATOM 2166 C C . GLU A 1 277 ? -35.598 -14.006 -21.150 1.00 90.50 277 GLU A C 1
ATOM 2168 O O . GLU A 1 277 ? -35.420 -13.961 -22.370 1.00 90.50 277 GLU A O 1
ATOM 2173 N N . SER A 1 278 ? -36.818 -13.876 -20.616 1.00 92.88 278 SER A N 1
ATOM 2174 C CA . SER A 1 278 ? -38.035 -13.723 -21.428 1.00 92.88 278 SER A CA 1
ATOM 2175 C C . SER A 1 278 ? -38.000 -12.453 -22.292 1.00 92.88 278 SER A C 1
ATOM 2177 O O . SER A 1 278 ? -38.309 -12.492 -23.487 1.00 92.88 278 SER A O 1
ATOM 2179 N N . LEU A 1 279 ? -37.525 -11.330 -21.739 1.00 92.25 279 LEU A N 1
ATOM 2180 C CA . LEU A 1 279 ? -37.329 -10.085 -22.482 1.00 92.25 279 LEU A CA 1
ATOM 2181 C C . LEU A 1 279 ? -36.300 -10.264 -23.606 1.00 92.25 279 LEU A C 1
ATOM 2183 O O . LEU A 1 279 ? -36.536 -9.796 -24.722 1.00 92.25 279 LEU A O 1
ATOM 2187 N N . TYR A 1 280 ? -35.201 -10.980 -23.356 1.00 90.25 280 TYR A N 1
ATOM 2188 C CA . TYR A 1 280 ? -34.202 -11.284 -24.380 1.00 90.25 280 TYR A CA 1
ATOM 2189 C C . TYR A 1 280 ? -34.784 -12.118 -25.532 1.00 90.25 280 TYR A C 1
ATOM 2191 O O . TYR A 1 280 ? -34.559 -11.785 -26.700 1.00 90.25 280 TYR A O 1
ATOM 2199 N N . ASP A 1 281 ? -35.590 -13.141 -25.237 1.00 88.75 281 ASP A N 1
ATOM 2200 C CA . ASP A 1 281 ? -36.227 -13.952 -26.278 1.00 88.75 281 ASP A CA 1
ATOM 2201 C C . ASP A 1 281 ? -37.324 -13.194 -27.049 1.00 88.75 281 ASP A C 1
ATOM 2203 O O . ASP A 1 281 ? -37.405 -13.348 -28.271 1.00 88.75 281 ASP A O 1
ATOM 2207 N N . THR A 1 282 ? -38.086 -12.278 -26.432 1.00 88.50 282 THR A N 1
ATOM 2208 C CA . THR A 1 282 ? -38.995 -11.406 -27.215 1.00 88.50 282 THR A CA 1
ATOM 2209 C C . THR A 1 282 ? -38.235 -10.455 -28.152 1.00 88.50 282 THR A C 1
ATOM 2211 O O . THR A 1 282 ? -38.674 -10.222 -29.281 1.00 88.50 282 THR A O 1
ATOM 2214 N N . LEU A 1 283 ? -37.070 -9.935 -27.743 1.00 86.06 283 LEU A N 1
ATOM 2215 C CA . LEU A 1 283 ? -36.204 -9.109 -28.599 1.00 86.06 283 LEU A CA 1
ATOM 2216 C C . LEU A 1 283 ? -35.589 -9.919 -29.755 1.00 86.06 283 LEU A C 1
ATOM 2218 O O . LEU A 1 283 ? -35.414 -9.382 -30.858 1.00 86.06 283 LEU A O 1
ATOM 2222 N N . LYS A 1 284 ? -35.301 -11.206 -29.511 1.00 83.81 284 LYS A N 1
ATOM 2223 C CA . LYS A 1 284 ? -34.812 -12.192 -30.487 1.00 83.81 284 LYS A CA 1
ATOM 2224 C C . LYS A 1 284 ? -35.880 -12.536 -31.525 1.00 83.81 284 LYS A C 1
ATOM 2226 O O . LYS A 1 284 ? -35.596 -12.442 -32.717 1.00 83.81 284 LYS A O 1
ATOM 2231 N N . GLN A 1 285 ? -37.106 -12.838 -31.089 1.00 80.69 285 GLN A N 1
ATOM 2232 C CA . GLN A 1 285 ? -38.269 -13.055 -31.963 1.00 80.69 285 GLN A CA 1
ATOM 2233 C C . GLN A 1 285 ? -38.568 -11.827 -32.837 1.00 80.69 285 GLN A C 1
ATOM 2235 O O . GLN A 1 285 ? -38.794 -11.963 -34.035 1.00 80.69 285 GLN A O 1
ATOM 2240 N N . LYS A 1 286 ? -38.488 -10.615 -32.269 1.00 84.69 286 LYS A N 1
ATOM 2241 C CA . LYS A 1 286 ? -38.677 -9.348 -33.002 1.00 84.69 286 LYS A CA 1
ATOM 2242 C C . LYS A 1 286 ? -37.517 -8.982 -33.945 1.00 84.69 286 LYS A C 1
ATOM 2244 O O . LYS A 1 286 ? -37.531 -7.897 -34.518 1.00 84.69 286 LYS A O 1
ATOM 2249 N N . GLY A 1 287 ? -36.481 -9.819 -34.077 1.00 75.25 287 GLY A N 1
ATOM 2250 C CA . GLY A 1 287 ? -35.333 -9.581 -34.967 1.00 75.25 287 GLY A CA 1
ATOM 2251 C C . GLY A 1 287 ? -34.441 -8.389 -34.587 1.00 75.25 287 GLY A C 1
ATOM 2252 O O . GLY A 1 287 ? -33.512 -8.057 -35.318 1.00 75.25 287 GLY A O 1
ATOM 2253 N N . THR A 1 288 ? -34.693 -7.744 -33.444 1.00 74.44 288 THR A N 1
ATOM 2254 C CA . THR A 1 288 ? -34.004 -6.509 -33.021 1.00 74.44 288 THR A CA 1
ATOM 2255 C C . THR A 1 288 ? -32.580 -6.742 -32.508 1.00 74.44 288 THR A C 1
ATOM 2257 O O . THR A 1 288 ? -31.781 -5.805 -32.428 1.00 74.44 288 THR A O 1
ATOM 2260 N N . LEU A 1 289 ? -32.231 -7.988 -32.171 1.00 71.44 289 LEU A N 1
ATOM 2261 C CA . LEU A 1 289 ? -30.897 -8.346 -31.696 1.00 71.44 289 LEU A CA 1
ATOM 2262 C C . LEU A 1 289 ? -29.878 -8.329 -32.843 1.00 71.44 289 LEU A C 1
ATOM 2264 O O . LEU A 1 289 ? -29.884 -9.169 -33.743 1.00 71.44 289 LEU A O 1
ATOM 2268 N N . ARG A 1 290 ? -28.953 -7.368 -32.774 1.00 60.03 290 ARG A N 1
ATOM 2269 C CA . ARG A 1 290 ? -27.920 -7.100 -33.782 1.00 60.03 290 ARG A CA 1
ATOM 2270 C C . ARG A 1 290 ? -26.922 -8.263 -33.924 1.00 60.03 290 ARG A C 1
ATOM 2272 O O . ARG A 1 290 ? -25.845 -8.239 -33.336 1.00 60.03 290 ARG A O 1
ATOM 2279 N N . GLY A 1 291 ? -27.285 -9.255 -34.733 1.00 61.22 291 GLY A N 1
ATOM 2280 C CA . GLY A 1 291 ? -26.456 -10.424 -35.048 1.00 61.22 291 GLY A CA 1
ATOM 2281 C C . GLY A 1 291 ? -27.226 -11.658 -35.532 1.00 61.22 291 GLY A C 1
ATOM 2282 O O . GLY A 1 291 ? -26.607 -12.559 -36.084 1.00 61.22 291 GLY A O 1
ATOM 2283 N N . THR A 1 292 ? -28.555 -11.708 -35.372 1.00 55.09 292 THR A N 1
ATOM 2284 C CA . THR A 1 292 ? -29.382 -12.882 -35.727 1.00 55.09 292 THR A CA 1
ATOM 2285 C C . THR A 1 292 ? -29.934 -12.871 -37.158 1.00 55.09 292 THR A C 1
ATOM 2287 O O . THR A 1 292 ? -30.687 -13.769 -37.531 1.00 55.09 292 THR A O 1
ATOM 2290 N N . ALA A 1 293 ? -29.578 -11.876 -37.976 1.00 51.19 293 ALA A N 1
ATOM 2291 C CA . ALA A 1 293 ? -30.077 -11.744 -39.342 1.00 51.19 293 ALA A CA 1
ATOM 2292 C C . ALA A 1 293 ? -29.615 -12.914 -40.233 1.00 51.19 293 ALA A C 1
ATOM 2294 O O . ALA A 1 293 ? -28.436 -13.025 -40.581 1.00 51.19 293 ALA A O 1
ATOM 2295 N N . SER A 1 294 ? -30.565 -13.766 -40.627 1.00 54.59 294 SER A N 1
ATOM 2296 C CA . SER A 1 294 ? -30.357 -14.806 -41.639 1.00 54.59 294 SER A CA 1
ATOM 2297 C C . SER A 1 294 ? -29.832 -14.190 -42.941 1.00 54.59 294 SER A C 1
ATOM 2299 O O . SER A 1 294 ? -30.320 -13.147 -43.380 1.00 54.59 294 SER A O 1
ATOM 2301 N N . LYS A 1 295 ? -28.830 -14.822 -43.567 1.00 50.94 295 LYS A N 1
ATOM 2302 C CA . LYS A 1 295 ? -28.247 -14.328 -44.825 1.00 50.94 295 LYS A CA 1
ATOM 2303 C C . LYS A 1 295 ? -29.316 -14.298 -45.931 1.00 50.94 295 LYS A C 1
ATOM 2305 O O . LYS A 1 295 ? -29.998 -15.309 -46.113 1.00 50.94 295 LYS A O 1
ATOM 2310 N N . PRO A 1 296 ? -29.417 -13.223 -46.735 1.00 48.41 296 PRO A N 1
ATOM 2311 C CA . PRO A 1 296 ? -30.265 -13.238 -47.921 1.00 48.41 296 PRO A CA 1
ATOM 2312 C C . PRO A 1 296 ? -29.750 -14.280 -48.924 1.00 48.41 296 PRO A C 1
ATOM 2314 O O . PRO A 1 296 ? -28.570 -14.280 -49.285 1.00 48.41 296 PRO A O 1
ATOM 2317 N N . ARG A 1 297 ? -30.641 -15.160 -49.393 1.00 52.94 297 ARG A N 1
ATOM 2318 C CA . ARG A 1 297 ? -30.365 -16.059 -50.521 1.00 52.94 297 ARG A CA 1
ATOM 2319 C C . ARG A 1 297 ? -30.485 -15.282 -51.835 1.00 52.94 297 ARG A C 1
ATOM 2321 O O . ARG A 1 297 ? -31.546 -15.272 -52.448 1.00 52.94 297 ARG A O 1
ATOM 2328 N N . TYR A 1 298 ? -29.388 -14.690 -52.289 1.00 55.22 298 TYR A N 1
ATOM 2329 C CA . TYR A 1 298 ? -29.174 -14.526 -53.727 1.00 55.22 298 TYR A CA 1
ATOM 2330 C C . TYR A 1 298 ? -28.639 -15.870 -54.251 1.00 55.22 298 TYR A C 1
ATOM 2332 O O . TYR A 1 298 ? -27.722 -16.424 -53.651 1.00 55.22 298 TYR A O 1
ATOM 2340 N N . GLY A 1 299 ? -29.163 -16.482 -55.309 1.00 45.97 299 GLY A N 1
ATOM 2341 C CA . GLY A 1 299 ? -30.182 -16.031 -56.261 1.00 45.97 299 GLY A CA 1
ATOM 2342 C C . GLY A 1 299 ? -29.731 -16.498 -57.642 1.00 45.97 299 GLY A C 1
ATOM 2343 O O . GLY A 1 299 ? -28.640 -16.117 -58.063 1.00 45.97 299 GLY A O 1
ATOM 2344 N N . ASN A 1 300 ? -30.488 -17.384 -58.296 1.00 45.53 300 ASN A N 1
ATOM 2345 C CA . ASN A 1 300 ? -30.013 -18.056 -59.510 1.00 45.53 300 ASN A CA 1
ATOM 2346 C C . ASN A 1 300 ? -29.668 -17.053 -60.618 1.00 45.53 300 ASN A C 1
ATOM 2348 O O . ASN A 1 300 ? -30.476 -16.195 -60.963 1.00 45.53 300 ASN A O 1
ATOM 2352 N N . LYS A 1 301 ? -28.491 -17.231 -61.228 1.00 50.34 301 LYS A N 1
ATOM 2353 C CA . LYS A 1 301 ? -28.231 -16.746 -62.583 1.00 50.34 301 LYS A CA 1
ATOM 2354 C C . LYS A 1 301 ? -28.708 -17.819 -63.555 1.00 50.34 301 LYS A C 1
ATOM 2356 O O . LYS A 1 301 ? -27.987 -18.783 -63.793 1.00 50.34 301 LYS A O 1
ATOM 2361 N N . GLY A 1 302 ? -29.919 -17.647 -64.062 1.00 46.03 302 GLY A N 1
ATOM 2362 C CA . GLY A 1 302 ? -30.487 -18.432 -65.148 1.00 46.03 302 GLY A CA 1
ATOM 2363 C C . GLY A 1 302 ? -31.359 -17.517 -65.998 1.00 46.03 302 GLY A C 1
ATOM 2364 O O . GLY A 1 302 ? -32.188 -16.806 -65.442 1.00 46.03 302 GLY A O 1
ATOM 2365 N N . ASP A 1 303 ? -31.083 -17.535 -67.298 1.00 46.22 303 ASP A N 1
ATOM 2366 C CA . ASP A 1 303 ? -31.961 -17.224 -68.429 1.00 46.22 303 ASP A CA 1
ATOM 2367 C C . ASP A 1 303 ? -32.756 -15.903 -68.435 1.00 46.22 303 ASP A C 1
ATOM 2369 O O . ASP A 1 303 ? -33.681 -15.683 -67.660 1.00 46.22 303 ASP A O 1
ATOM 2373 N N . ILE A 1 304 ? -32.461 -15.070 -69.436 1.00 43.78 304 ILE A N 1
ATOM 2374 C CA . ILE A 1 304 ? -33.378 -14.753 -70.549 1.00 43.78 304 ILE A CA 1
ATOM 2375 C C . ILE A 1 304 ? -32.518 -14.267 -71.736 1.00 43.78 304 ILE A C 1
ATOM 2377 O O . ILE A 1 304 ? -31.350 -13.917 -71.549 1.00 43.78 304 ILE A O 1
ATOM 2381 N N . GLN A 1 305 ? -33.069 -14.391 -72.946 1.00 45.72 305 GLN A N 1
ATOM 2382 C CA . GLN A 1 305 ? -32.411 -14.206 -74.249 1.00 45.72 305 GLN A CA 1
ATOM 2383 C C . GLN A 1 305 ? -32.260 -12.731 -74.648 1.00 45.72 305 GLN A C 1
ATOM 2385 O O . GLN A 1 305 ? -33.137 -11.929 -74.255 1.00 45.72 305 GLN A O 1
#

pLDDT: mean 72.08, std 25.49, range [27.05, 98.19]

Sequence (305 aa):
MKQKTMKIPQEPIKPEHCASAKALNIPISTKFGVELSDNLRYKKTSFAKSFLEDVIALKRAVPFKKSVNDLGHKKGMAAGRFPQKAAKEFLKLVKSVEANAQVKGLNTSELKIIKIISNKASTPLTGGRLRRGTKRTHIEIVVRELPGSKKKSYDKKEQKQDKVMEKKADVPVAPVKPVEEMPVGVEETLQHDVPVDVEELQEKSQEKQQPEQAVFEKSQRSVEEPVTKPVAEPKPTIVKDIPLKEVSSSELLKQAQAKAAELNKKEKKNEAVQEVESLYDTLKQKGTLRGTASKPRYGNKGDIQ

Radius of gyration: 40.32 Å; chains: 1; bounding box: 110×108×107 Å